Protein AF-X1NWP7-F1 (afdb_monomer)

Mean predicted aligned error: 4.19 Å

Foldseek 3Di:
DVVVVVLVVLLQVLQQLLQLCPFPPPVSNLVSLLSLLVSLDLLNLLSLLLCLQPPPDPSSNVSSQVSCVSNPNVSNVPHSLRSLLVLLVCLLVVPVSPQADPPDQWHWHWHQDHVVRDIDIDTDGRQLPSLVSSLVSLVVSCVSPVPPLLSLLSNLLSQLSNVVVVDDDGCVCDPPNDRSLVSLLVSDLVSLVSQLVVCVVVVPPSSNVSSVSSNVVNVD

Solvent-accessible surface area (backbone atoms only — not comparable to full-atom values): 11842 Å² total; per-residue (Å²): 115,71,83,66,48,54,61,51,54,46,59,67,44,45,57,50,45,58,29,45,56,75,51,86,50,64,70,61,34,44,52,46,40,50,48,49,22,71,58,43,51,75,85,45,45,24,58,35,36,39,40,53,74,72,53,90,48,66,68,51,27,52,46,21,52,52,20,35,48,65,50,42,57,72,57,77,79,50,56,29,36,59,43,20,41,50,52,13,49,40,27,60,68,61,37,75,95,68,59,65,69,85,91,51,93,45,27,78,50,50,41,54,38,79,89,77,73,40,79,42,79,42,79,42,60,53,95,37,42,38,23,55,48,13,31,52,23,17,53,50,16,36,71,68,34,76,84,50,55,68,35,55,10,51,25,53,35,21,40,34,53,30,54,73,69,73,57,81,80,64,76,90,65,44,100,78,60,72,57,54,55,58,53,48,50,70,71,42,68,72,37,34,51,48,22,26,53,50,16,62,76,70,70,37,64,63,29,29,48,50,27,51,55,21,48,57,64,63,74,107

Secondary structure (DSSP, 8-state):
-HHHHHHHHHHHTHHHHHHHTT-S-HHHHHHHHHHHHHH--GGGHHHHHHHHHH-S-HHHHHHHHHHHHHHHGGGGGS-HHHHHHHHHHHHHTT-GGGPPPTTSSEEEEEEEETTTTEEEEEEEESTTHHHHHHHHHHHHHHHH-TT-THHHHHHHHHHHHHHHTTPPPPGGG-TTPPPHHHHHHHH-HHHHHHHHHHHHHHT-HHHHHHHHHHHHHH--

Radius of gyration: 17.99 Å; Cα contacts (8 Å, |Δi|>4): 313; chains: 1; bounding box: 44×43×49 Å

Sequence (220 aa):
NIILALPQIGRDSIRPLAAALQTKNTAVKAEIIKALGRIGYPQSLACLKYIIENDDSAGSIELARQSVRQIDSAALKIPAVELLYRLAEDYYYNAESLAPAEDADFANIWFWDTAGQRLVRQQVDKDYFNELMAMRMCEWALRADAGFGRAIGLWLAAYFKAEATGVSMPDYFGPAYADAIVYATTAGPEYLHQALARAIKDGNAYVALGAVEALARTAS

InterPro domains:
  IPR011989 Armadillo-like helical [G3DSA:1.25.10.10] (1-99)
  IPR016024 Armadillo-type fold [SSF48371] (3-217)

pLDDT: mean 92.89, std 8.85, range [46.84, 98.81]

Structure (mmCIF, N/CA/C/O backbone):
data_AF-X1NWP7-F1
#
_entry.id   AF-X1NWP7-F1
#
loop_
_atom_site.group_PDB
_atom_site.id
_atom_site.type_symbol
_atom_site.label_atom_id
_atom_site.label_alt_id
_atom_site.label_comp_id
_atom_site.label_asym_id
_atom_site.label_entity_id
_atom_site.label_seq_id
_atom_site.pdbx_PDB_ins_code
_atom_site.Cartn_x
_atom_site.Cartn_y
_atom_site.Cartn_z
_atom_site.occupancy
_atom_site.B_iso_or_equiv
_atom_site.auth_seq_id
_atom_site.auth_comp_id
_atom_site.auth_asym_id
_atom_site.auth_atom_id
_atom_site.pdbx_PDB_model_num
ATOM 1 N N . ASN A 1 1 ? -2.639 -27.302 15.019 1.00 46.84 1 ASN A N 1
ATOM 2 C CA . ASN A 1 1 ? -1.896 -26.723 16.158 1.00 46.84 1 ASN A CA 1
ATOM 3 C C . ASN A 1 1 ? -2.445 -25.317 16.421 1.00 46.84 1 ASN A C 1
ATOM 5 O O . ASN A 1 1 ? -2.093 -24.394 15.702 1.00 46.84 1 ASN A O 1
ATOM 9 N N . ILE A 1 2 ? -3.408 -25.164 17.341 1.00 51.03 2 ILE A N 1
ATOM 10 C CA . ILE A 1 2 ? -4.257 -23.950 17.458 1.00 51.03 2 ILE A CA 1
ATOM 11 C C . ILE A 1 2 ? -3.466 -22.714 17.933 1.00 51.03 2 ILE A C 1
ATOM 13 O O . ILE A 1 2 ? -3.793 -21.593 17.551 1.00 51.03 2 ILE A O 1
ATOM 17 N N . ILE A 1 3 ? -2.382 -22.919 18.691 1.00 57.53 3 ILE A N 1
ATOM 18 C CA . ILE A 1 3 ? -1.533 -21.845 19.239 1.00 57.53 3 ILE A CA 1
ATOM 19 C C . ILE A 1 3 ? -0.813 -21.056 18.128 1.00 57.53 3 ILE A C 1
ATOM 21 O O . ILE A 1 3 ? -0.646 -19.849 18.256 1.00 57.53 3 ILE A O 1
ATOM 25 N N . LEU A 1 4 ? -0.449 -21.707 17.017 1.00 61.72 4 LEU A N 1
ATOM 26 C CA . LEU A 1 4 ? 0.172 -21.046 15.858 1.00 61.72 4 LEU A CA 1
ATOM 27 C C . LEU A 1 4 ? -0.862 -20.433 14.899 1.00 61.72 4 LEU A C 1
ATOM 29 O O . LEU A 1 4 ? -0.564 -19.467 14.204 1.00 61.72 4 LEU A O 1
ATOM 33 N N . ALA A 1 5 ? -2.088 -20.962 14.878 1.00 60.53 5 ALA A N 1
ATOM 34 C CA . ALA A 1 5 ? -3.121 -20.529 13.940 1.00 60.53 5 ALA A CA 1
ATOM 35 C C . ALA A 1 5 ? -3.711 -19.154 14.295 1.00 60.53 5 ALA A C 1
ATOM 37 O O . ALA A 1 5 ? -4.016 -18.370 13.404 1.00 60.53 5 ALA A O 1
ATOM 38 N N . LEU A 1 6 ? -3.864 -18.836 15.585 1.00 64.31 6 LEU A N 1
ATOM 39 C CA . LEU A 1 6 ? -4.524 -17.597 16.016 1.00 64.31 6 LEU A CA 1
ATOM 40 C C . LEU A 1 6 ? -3.743 -16.315 15.653 1.00 64.31 6 LEU A C 1
ATOM 42 O O . LEU A 1 6 ? -4.362 -15.408 15.093 1.00 64.31 6 LEU A O 1
ATOM 46 N N . PRO A 1 7 ? -2.418 -16.214 15.892 1.00 74.00 7 PRO A N 1
ATOM 47 C CA . PRO A 1 7 ? -1.636 -15.062 15.434 1.00 74.00 7 PRO A CA 1
ATOM 48 C C . PRO A 1 7 ? -1.645 -14.915 13.907 1.00 74.00 7 PRO A C 1
ATOM 50 O O . PRO A 1 7 ? -1.804 -13.808 13.393 1.00 74.00 7 PRO A O 1
ATOM 53 N N . GLN A 1 8 ? -1.554 -16.035 13.183 1.00 71.06 8 GLN A N 1
ATOM 54 C CA . GLN A 1 8 ? -1.568 -16.046 11.721 1.00 71.06 8 GLN A CA 1
ATOM 55 C C . GLN A 1 8 ? -2.907 -15.541 11.163 1.00 71.06 8 GLN A C 1
ATOM 57 O O . GLN A 1 8 ? -2.922 -14.646 10.324 1.00 71.06 8 GLN A O 1
ATOM 62 N N . ILE A 1 9 ? -4.034 -16.015 11.709 1.00 73.69 9 ILE A N 1
ATOM 63 C CA . ILE A 1 9 ? -5.377 -15.519 11.363 1.00 73.69 9 ILE A CA 1
ATOM 64 C C . ILE A 1 9 ? -5.487 -14.012 11.634 1.00 73.69 9 ILE A C 1
ATOM 66 O O . ILE A 1 9 ? -6.041 -13.274 10.816 1.00 73.69 9 ILE A O 1
ATOM 70 N N . GLY A 1 10 ? -4.948 -13.537 12.762 1.00 77.00 10 GLY A N 1
ATOM 71 C CA . GLY A 1 10 ? -4.920 -12.113 13.099 1.00 77.00 10 GLY A CA 1
ATOM 72 C C . GLY A 1 10 ? -4.156 -11.281 12.066 1.00 77.00 10 GLY A C 1
ATOM 73 O O . GLY A 1 10 ? -4.669 -10.269 11.590 1.00 77.00 10 GLY A O 1
ATOM 74 N N . ARG A 1 11 ? -2.966 -11.741 11.669 1.00 80.19 11 ARG A N 1
ATOM 75 C CA . ARG A 1 11 ? -2.116 -11.099 10.659 1.00 80.19 11 ARG A CA 1
ATOM 76 C C . ARG A 1 11 ? -2.762 -11.088 9.272 1.00 80.19 11 ARG A C 1
ATOM 78 O O . ARG A 1 11 ? -2.822 -10.038 8.630 1.00 80.19 11 ARG A O 1
ATOM 85 N N . ASP A 1 12 ? -3.304 -12.218 8.833 1.00 85.06 12 ASP A N 1
ATOM 86 C CA . ASP A 1 12 ? -3.923 -12.353 7.509 1.00 85.06 12 ASP A CA 1
ATOM 87 C C . ASP A 1 12 ? -5.228 -11.550 7.387 1.00 85.06 12 ASP A C 1
ATOM 89 O O . ASP A 1 12 ? -5.612 -11.131 6.292 1.00 85.06 12 ASP A O 1
ATOM 93 N N . SER A 1 13 ? -5.869 -11.240 8.519 1.00 90.19 13 SER A N 1
ATOM 94 C CA . SER A 1 13 ? -7.060 -10.386 8.576 1.00 90.19 13 SER A CA 1
ATOM 95 C C . SER A 1 13 ? -6.765 -8.899 8.341 1.00 90.19 13 SER A C 1
ATOM 97 O O . SER A 1 13 ? -7.681 -8.145 8.017 1.00 90.19 13 SER A O 1
ATOM 99 N N . ILE A 1 14 ? -5.511 -8.444 8.452 1.00 94.69 14 ILE A N 1
ATOM 100 C CA . ILE A 1 14 ? -5.175 -7.013 8.349 1.00 94.69 14 ILE A CA 1
ATOM 101 C C . ILE A 1 14 ? -5.512 -6.460 6.963 1.00 94.69 14 ILE A C 1
ATOM 103 O O . ILE A 1 14 ? -6.137 -5.409 6.862 1.00 94.69 14 ILE A O 1
ATOM 107 N N . ARG A 1 15 ? -5.138 -7.158 5.884 1.00 95.00 15 ARG A N 1
ATOM 108 C CA . ARG A 1 15 ? -5.359 -6.688 4.501 1.00 95.00 15 ARG A CA 1
ATOM 109 C C . ARG A 1 15 ? -6.850 -6.521 4.154 1.00 95.00 15 ARG A C 1
ATOM 111 O O . ARG A 1 15 ? -7.204 -5.444 3.667 1.00 95.00 15 ARG A O 1
ATOM 118 N N . PRO A 1 16 ? -7.741 -7.506 4.404 1.00 96.50 16 PRO A N 1
ATOM 119 C CA . PRO A 1 16 ? -9.171 -7.312 4.170 1.00 96.50 16 PRO A CA 1
ATOM 120 C C 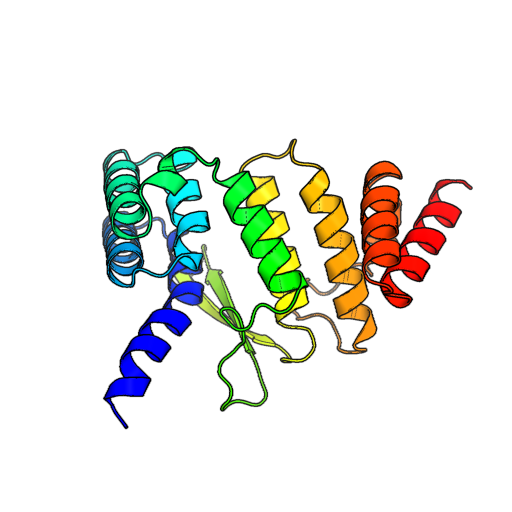. PRO A 1 16 ? -9.777 -6.238 5.079 1.00 96.50 16 PRO A C 1
ATOM 122 O O . PRO A 1 16 ? -10.577 -5.434 4.604 1.00 96.50 16 PRO A O 1
ATOM 125 N N . LEU A 1 17 ? -9.376 -6.157 6.353 1.00 97.56 17 LEU A N 1
ATOM 126 C CA . LEU A 1 17 ? -9.865 -5.113 7.260 1.00 97.56 17 LEU A CA 1
ATOM 127 C C . LEU A 1 17 ? -9.419 -3.711 6.819 1.00 97.56 17 LEU A C 1
ATOM 129 O O . LEU A 1 17 ? -10.233 -2.791 6.795 1.00 97.56 17 LEU A O 1
ATOM 133 N N . ALA A 1 18 ? -8.163 -3.553 6.398 1.00 97.31 18 ALA A N 1
ATOM 134 C CA . ALA A 1 18 ? -7.644 -2.296 5.869 1.00 97.31 18 ALA A CA 1
ATOM 135 C C . ALA A 1 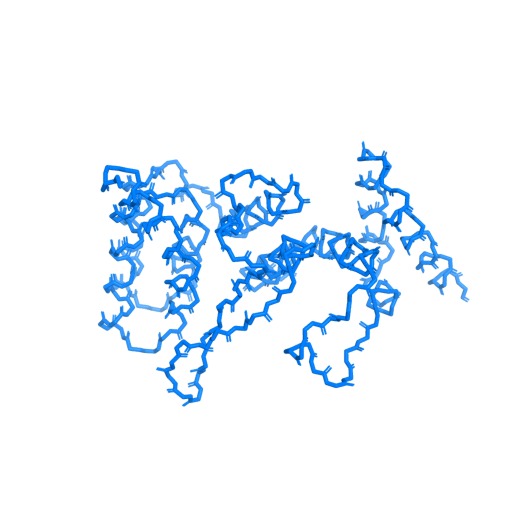18 ? -8.404 -1.858 4.609 1.00 97.31 18 ALA A C 1
ATOM 137 O O . ALA A 1 18 ? -8.761 -0.690 4.487 1.00 97.31 18 ALA A O 1
ATOM 138 N N . ALA A 1 19 ? -8.721 -2.789 3.701 1.00 97.31 19 ALA A N 1
ATOM 139 C CA . ALA A 1 19 ? -9.562 -2.486 2.546 1.00 97.31 19 ALA A CA 1
ATOM 140 C C . ALA A 1 19 ? -10.969 -2.027 2.973 1.00 97.31 19 ALA A C 1
ATOM 142 O O . ALA A 1 19 ? -11.460 -1.020 2.460 1.00 97.31 19 ALA A O 1
ATOM 143 N N . ALA A 1 20 ? -11.584 -2.720 3.939 1.00 97.69 20 ALA A N 1
ATOM 144 C CA . ALA A 1 20 ? -12.938 -2.452 4.426 1.00 97.69 20 ALA A CA 1
ATOM 145 C C . ALA A 1 20 ? -13.105 -1.105 5.150 1.00 97.69 20 ALA A C 1
ATOM 147 O O . ALA A 1 20 ? -14.233 -0.624 5.265 1.00 97.69 20 ALA A O 1
ATOM 148 N N . LEU A 1 21 ? -12.019 -0.455 5.589 1.00 97.38 21 LEU A N 1
ATOM 149 C CA . LEU A 1 21 ? -12.068 0.894 6.175 1.00 97.38 21 LEU A CA 1
ATOM 150 C C . LEU A 1 21 ? -12.685 1.945 5.236 1.00 97.38 21 LEU A C 1
ATOM 152 O O . LEU A 1 21 ? -13.152 2.980 5.703 1.00 97.38 21 LEU A O 1
ATOM 156 N N . GLN A 1 22 ? -12.753 1.669 3.933 1.00 96.38 22 GLN A N 1
ATOM 157 C CA . GLN A 1 22 ? -13.437 2.506 2.940 1.00 96.38 22 GLN A CA 1
ATOM 158 C C . GLN A 1 22 ? -14.976 2.458 3.033 1.00 96.38 22 GLN A C 1
ATOM 160 O O . GLN A 1 22 ? -15.666 3.152 2.282 1.00 96.38 22 GLN A O 1
ATOM 165 N N . THR A 1 23 ? -15.543 1.653 3.936 1.00 96.19 23 THR A N 1
ATOM 166 C CA . THR A 1 23 ? -16.987 1.622 4.186 1.00 96.19 23 THR A CA 1
ATOM 167 C C . THR A 1 23 ? -17.532 2.987 4.611 1.00 96.19 23 THR A C 1
ATOM 169 O O . THR A 1 23 ? -16.913 3.724 5.384 1.00 96.19 23 THR A O 1
ATOM 172 N N . LYS A 1 24 ? -18.739 3.318 4.136 1.00 93.12 24 LYS A N 1
ATOM 173 C CA . LYS A 1 24 ? -19.470 4.520 4.572 1.00 93.12 24 LYS A CA 1
ATOM 174 C C . LYS A 1 24 ? -20.263 4.283 5.859 1.00 93.12 24 LYS A C 1
ATOM 176 O O . LYS A 1 24 ? -20.723 5.238 6.479 1.00 93.12 24 LYS A O 1
ATOM 181 N N . ASN A 1 25 ? -20.424 3.026 6.276 1.00 93.75 25 ASN A N 1
ATOM 182 C CA . ASN A 1 25 ? -21.102 2.692 7.519 1.00 93.75 25 ASN A CA 1
ATOM 183 C C . ASN A 1 25 ? -20.166 2.962 8.707 1.00 93.75 25 ASN A C 1
ATOM 185 O O . ASN A 1 25 ? -19.220 2.216 8.954 1.00 93.75 25 ASN A O 1
ATOM 189 N N . THR A 1 26 ? -20.444 4.030 9.451 1.00 94.06 26 THR A N 1
ATOM 190 C CA . THR A 1 26 ? -19.622 4.487 10.581 1.00 94.06 26 THR A CA 1
ATOM 191 C C . THR A 1 26 ? -19.549 3.472 11.720 1.00 94.06 26 THR A C 1
ATOM 193 O O . THR A 1 26 ? -18.492 3.330 12.331 1.00 94.06 26 THR A O 1
ATOM 196 N N . ALA A 1 27 ? -20.626 2.724 11.981 1.00 94.94 27 ALA A N 1
ATOM 197 C CA . ALA A 1 27 ? -20.635 1.681 13.004 1.00 94.94 27 ALA A CA 1
ATOM 198 C C . ALA A 1 27 ? -19.715 0.515 12.613 1.00 94.94 27 ALA A C 1
ATOM 200 O O . ALA A 1 27 ? -18.886 0.085 13.411 1.00 94.94 27 ALA A O 1
ATOM 201 N N . VAL A 1 28 ? -19.797 0.058 11.359 1.00 95.38 28 VAL A N 1
ATOM 202 C CA . VAL A 1 28 ? -18.904 -0.991 10.838 1.00 95.38 28 VAL A CA 1
ATOM 203 C C . VAL A 1 28 ? -17.453 -0.506 10.821 1.00 95.38 28 VAL A C 1
ATOM 205 O O . VAL A 1 28 ? -16.569 -1.221 11.285 1.00 95.38 28 VAL A O 1
ATOM 208 N N . LYS A 1 29 ? -17.201 0.729 10.365 1.00 97.50 29 LYS A N 1
ATOM 209 C CA . LYS A 1 29 ? -15.863 1.340 10.380 1.00 97.50 29 LYS A CA 1
ATOM 210 C C . LYS A 1 29 ? -15.270 1.373 11.792 1.00 97.50 29 LYS A C 1
ATOM 212 O O . LYS A 1 29 ? -14.118 0.989 11.973 1.00 97.50 29 LYS A O 1
ATOM 217 N N . ALA A 1 30 ? -16.054 1.772 12.795 1.00 97.56 30 ALA A N 1
ATOM 218 C CA . ALA A 1 30 ? -15.618 1.802 14.190 1.00 97.56 30 ALA A CA 1
ATOM 219 C C . ALA A 1 30 ? -15.200 0.414 14.704 1.00 97.56 30 ALA A C 1
ATOM 221 O O . ALA A 1 30 ? -14.182 0.299 15.388 1.00 97.56 30 ALA A O 1
ATOM 222 N N . GLU A 1 31 ? -15.939 -0.641 14.357 1.00 97.88 31 GLU A N 1
ATOM 223 C CA . GLU A 1 31 ? -15.572 -2.012 14.732 1.00 97.88 31 GLU A CA 1
ATOM 224 C C . GLU A 1 31 ? -14.315 -2.503 14.003 1.00 97.88 31 GLU A C 1
ATOM 226 O O . GLU A 1 31 ? -13.462 -3.130 14.630 1.00 97.88 31 GLU A O 1
ATOM 231 N N . ILE A 1 32 ? -14.136 -2.149 12.726 1.00 98.19 32 ILE A N 1
ATOM 232 C CA . ILE A 1 32 ? -12.906 -2.456 11.977 1.00 98.19 32 ILE A CA 1
ATOM 233 C C . ILE A 1 32 ? -11.692 -1.778 12.627 1.00 98.19 32 ILE A C 1
ATOM 235 O O . ILE A 1 32 ? -10.678 -2.433 12.859 1.00 98.19 32 ILE A O 1
ATOM 239 N N . ILE A 1 33 ? -11.797 -0.491 12.973 1.00 98.62 33 ILE A N 1
ATOM 240 C CA . ILE A 1 33 ? -10.722 0.264 13.636 1.00 98.62 33 ILE A CA 1
ATOM 241 C C . ILE A 1 33 ? -10.324 -0.411 14.956 1.00 98.62 33 ILE A C 1
ATOM 243 O O . ILE A 1 33 ? -9.145 -0.682 15.182 1.00 98.62 33 ILE A O 1
ATOM 247 N N . LYS A 1 34 ? -11.307 -0.746 15.803 1.00 97.81 34 LYS A N 1
ATOM 248 C CA . LYS A 1 34 ? -11.063 -1.449 17.074 1.00 97.81 34 LYS A CA 1
ATOM 249 C C . LYS A 1 34 ? -10.428 -2.821 16.853 1.00 97.81 34 LYS A C 1
ATOM 251 O O . LYS A 1 34 ? -9.550 -3.211 17.620 1.00 97.81 34 LYS A O 1
ATOM 256 N N . ALA A 1 35 ? -10.880 -3.563 15.841 1.00 97.44 35 ALA A N 1
ATOM 257 C CA . ALA A 1 35 ? -10.328 -4.871 15.511 1.00 97.44 35 ALA A CA 1
ATOM 258 C C . ALA A 1 35 ? -8.849 -4.763 15.121 1.00 97.44 35 ALA A C 1
ATOM 260 O O . ALA A 1 35 ? -8.035 -5.489 15.682 1.00 97.44 35 ALA A O 1
ATOM 261 N N . LEU A 1 36 ? -8.487 -3.814 14.251 1.00 97.88 36 LEU A N 1
ATOM 262 C CA . LEU A 1 36 ? -7.095 -3.552 13.866 1.00 97.88 36 LEU A CA 1
ATOM 263 C C . LEU A 1 36 ? -6.214 -3.197 15.077 1.00 97.88 36 LEU A C 1
ATOM 265 O O . LEU A 1 36 ? -5.114 -3.731 15.207 1.00 97.88 36 LEU A O 1
ATOM 269 N N . GLY A 1 37 ? -6.712 -2.365 16.000 1.00 97.12 37 GLY A N 1
ATOM 270 C CA . GLY A 1 37 ? -6.016 -2.050 17.255 1.00 97.12 37 GLY A CA 1
ATOM 271 C C . GLY A 1 37 ? -5.771 -3.277 18.139 1.00 97.12 37 GLY A C 1
ATOM 272 O O . GLY A 1 37 ? -4.656 -3.491 18.606 1.00 97.12 37 GLY A O 1
ATOM 273 N N . ARG A 1 38 ? -6.791 -4.129 18.314 1.00 95.56 38 ARG A N 1
ATOM 274 C CA . ARG A 1 38 ? -6.697 -5.372 19.106 1.00 95.56 38 ARG A CA 1
ATOM 275 C C . ARG A 1 38 ? -5.795 -6.426 18.471 1.00 95.56 38 ARG A C 1
ATOM 277 O O . ARG A 1 38 ? -5.147 -7.174 19.192 1.00 95.56 38 ARG A O 1
ATOM 284 N N . ILE A 1 39 ? -5.788 -6.494 17.140 1.00 94.75 39 ILE A N 1
ATOM 285 C CA . ILE A 1 39 ? -4.906 -7.365 16.359 1.00 94.75 39 ILE A CA 1
ATOM 286 C C . ILE A 1 39 ? -3.436 -6.990 16.613 1.00 94.75 39 ILE A C 1
ATOM 288 O O . ILE A 1 39 ? -2.591 -7.877 16.663 1.00 94.75 39 ILE A O 1
ATOM 292 N N . GLY A 1 40 ? -3.129 -5.709 16.848 1.00 94.50 40 GLY A N 1
ATOM 293 C CA . GLY A 1 40 ? -1.863 -5.307 17.474 1.00 94.50 40 GLY A CA 1
ATOM 294 C C . GLY A 1 40 ? -0.648 -5.266 16.541 1.00 94.50 40 GLY A C 1
ATOM 295 O O . GLY A 1 40 ? 0.464 -5.007 16.989 1.00 94.50 40 GLY A O 1
ATOM 296 N N . TYR A 1 41 ? -0.835 -5.528 15.249 1.00 95.19 41 TYR A N 1
ATOM 297 C CA . TYR A 1 41 ? 0.261 -5.667 14.292 1.00 95.19 41 TYR A CA 1
ATOM 298 C C . TYR A 1 41 ? 0.653 -4.320 13.645 1.00 95.19 41 TYR A C 1
ATOM 300 O O . TYR A 1 41 ? -0.239 -3.592 13.183 1.00 95.19 41 TYR A O 1
ATOM 308 N N . PRO A 1 42 ? 1.964 -4.001 13.525 1.00 94.94 42 PRO A N 1
ATOM 309 C CA . PRO A 1 42 ? 2.456 -2.732 12.972 1.00 94.94 42 PRO A CA 1
ATOM 310 C C . PRO A 1 42 ? 1.945 -2.389 11.567 1.00 94.94 42 PRO A C 1
ATOM 312 O O . PRO A 1 42 ? 1.776 -1.219 11.237 1.00 94.94 42 PRO A O 1
ATOM 315 N N . GLN A 1 43 ? 1.624 -3.395 10.754 1.00 94.44 43 GLN A N 1
ATOM 316 C CA . GLN A 1 43 ? 1.083 -3.238 9.402 1.00 94.44 43 GLN A CA 1
ATOM 317 C C . GLN A 1 43 ? -0.239 -2.449 9.378 1.00 94.44 43 GLN A C 1
ATOM 319 O O . GLN A 1 43 ? -0.581 -1.837 8.368 1.00 94.44 43 GLN A O 1
ATOM 324 N N . SER A 1 44 ? -0.976 -2.428 10.494 1.00 97.00 44 SER A N 1
ATOM 325 C CA . SER A 1 44 ? -2.228 -1.672 10.623 1.00 97.00 44 SER A CA 1
ATOM 326 C C . SER A 1 44 ? -2.003 -0.174 10.865 1.00 97.00 44 SER A C 1
ATOM 328 O O . SER A 1 44 ? -2.923 0.623 10.691 1.00 97.00 44 SER A O 1
ATOM 330 N N . LEU A 1 45 ? -0.798 0.240 11.273 1.00 98.44 45 LEU A N 1
ATOM 331 C CA . LEU A 1 45 ? -0.516 1.629 11.649 1.00 98.44 45 LEU A CA 1
ATOM 332 C C . LEU A 1 45 ? -0.743 2.596 10.486 1.00 98.44 45 LEU A C 1
ATOM 334 O O . LEU A 1 45 ? -1.288 3.676 10.697 1.00 98.44 45 LEU A O 1
ATOM 338 N N . ALA A 1 46 ? -0.378 2.198 9.265 1.00 98.25 46 ALA A N 1
ATOM 339 C CA . ALA A 1 46 ? -0.498 3.043 8.083 1.00 98.25 46 ALA A CA 1
ATOM 340 C C . ALA A 1 46 ? -1.962 3.420 7.782 1.00 98.25 46 ALA A C 1
ATOM 342 O O . ALA A 1 46 ? -2.285 4.601 7.652 1.00 98.25 46 ALA A O 1
ATOM 343 N N . CYS A 1 47 ? -2.875 2.441 7.755 1.00 98.06 47 CYS A N 1
ATOM 344 C CA . CYS A 1 47 ? -4.291 2.706 7.489 1.00 98.06 47 CYS A CA 1
ATOM 345 C C . CYS A 1 47 ? -4.992 3.393 8.672 1.00 98.06 47 CYS A C 1
ATOM 347 O O . CYS A 1 47 ? -5.809 4.287 8.462 1.00 98.06 47 CYS A O 1
ATOM 349 N N . LEU A 1 48 ? -4.634 3.059 9.917 1.00 98.69 48 LEU A N 1
ATOM 350 C CA . LEU A 1 48 ? -5.156 3.756 11.095 1.00 98.69 48 LEU A CA 1
ATOM 351 C C . LEU A 1 48 ? -4.717 5.225 11.120 1.00 98.69 48 LEU A C 1
ATOM 353 O O . LEU A 1 48 ? -5.525 6.100 11.426 1.00 98.69 48 LEU A O 1
ATOM 357 N N . LYS A 1 49 ? -3.463 5.522 10.759 1.00 98.69 49 LYS A N 1
ATOM 358 C CA . LYS A 1 49 ? -2.984 6.904 10.668 1.00 98.69 49 LYS A CA 1
ATOM 359 C C . LYS A 1 49 ? -3.658 7.664 9.533 1.00 98.69 49 LYS A C 1
ATOM 361 O O . LYS A 1 49 ? -4.007 8.824 9.730 1.00 98.69 49 LYS A O 1
ATOM 366 N N . TYR A 1 50 ? -3.923 6.999 8.408 1.00 98.56 50 TYR A N 1
ATOM 367 C CA . TYR A 1 50 ? -4.698 7.579 7.315 1.00 98.56 50 TYR A CA 1
ATOM 368 C C . TYR A 1 50 ? -6.089 8.029 7.784 1.00 98.56 50 TYR A C 1
ATOM 370 O O . TYR A 1 50 ? -6.472 9.163 7.511 1.00 98.56 50 TYR A O 1
ATOM 378 N N . ILE A 1 51 ? -6.799 7.205 8.569 1.00 98.50 51 ILE A N 1
ATOM 379 C CA . ILE A 1 51 ? -8.088 7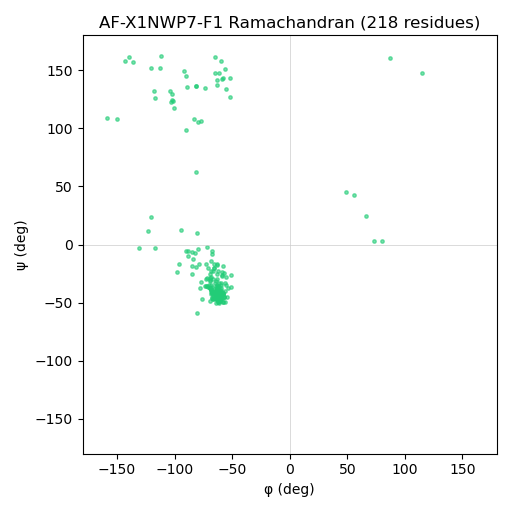.584 9.182 1.00 98.50 51 ILE A CA 1
ATOM 380 C C . ILE A 1 51 ? -7.943 8.796 10.111 1.00 98.50 51 ILE A C 1
ATOM 382 O O . ILE A 1 51 ? -8.769 9.699 10.066 1.00 98.50 51 ILE A O 1
ATOM 386 N N . ILE A 1 52 ? -6.893 8.849 10.937 1.00 98.62 52 ILE A N 1
ATOM 387 C CA . ILE A 1 52 ? -6.658 9.984 11.850 1.00 98.62 52 ILE A CA 1
ATOM 388 C C . ILE A 1 52 ? -6.508 11.310 11.089 1.00 98.62 52 ILE A C 1
ATOM 390 O O . ILE A 1 52 ? -6.851 12.358 11.635 1.00 98.62 52 ILE A O 1
ATOM 394 N N . GLU A 1 53 ? -5.950 11.268 9.881 1.00 98.31 53 GLU A N 1
ATOM 395 C CA . GLU A 1 53 ? -5.596 12.451 9.092 1.00 98.31 53 GLU A CA 1
ATOM 396 C C . GLU A 1 53 ? -6.647 12.828 8.038 1.00 98.31 53 GLU A C 1
ATOM 398 O O . GLU A 1 53 ? -6.698 13.993 7.657 1.00 98.31 53 GLU A O 1
ATOM 403 N N . ASN A 1 54 ? -7.479 11.882 7.583 1.00 96.81 54 ASN A N 1
ATOM 404 C CA . ASN A 1 54 ? -8.335 12.061 6.400 1.00 96.81 54 ASN A CA 1
ATOM 405 C C . ASN A 1 54 ? -9.813 11.678 6.601 1.00 96.81 54 ASN A C 1
ATOM 407 O O . ASN A 1 54 ? -10.593 11.796 5.660 1.00 96.81 54 ASN A O 1
ATOM 411 N N . ASP A 1 55 ? -10.217 11.171 7.770 1.00 96.31 55 ASP A N 1
ATOM 412 C CA . ASP A 1 55 ? -11.628 10.860 8.042 1.00 96.31 55 ASP A CA 1
ATOM 413 C C . ASP A 1 55 ? -12.355 12.067 8.654 1.00 96.31 55 ASP A C 1
ATOM 415 O O . ASP A 1 55 ? -11.784 12.793 9.461 1.00 96.31 55 ASP A O 1
ATOM 419 N N . ASP A 1 56 ? -13.634 12.257 8.323 1.00 93.56 56 ASP A N 1
ATOM 420 C CA . ASP A 1 56 ? -14.448 13.365 8.849 1.00 93.56 56 ASP A CA 1
ATOM 421 C C . ASP A 1 56 ? -15.081 13.050 10.218 1.00 93.56 56 ASP A C 1
ATOM 423 O O . ASP A 1 56 ? -15.543 13.934 10.945 1.00 93.56 56 ASP A O 1
ATOM 427 N N . SER A 1 57 ? -15.160 11.770 10.591 1.00 95.50 57 SER A N 1
ATOM 428 C CA . SER A 1 57 ? -15.828 11.336 11.814 1.00 95.50 57 SER A CA 1
ATOM 429 C C . SER A 1 57 ? -14.902 11.465 13.021 1.00 95.50 57 SER A C 1
ATOM 431 O O . SER A 1 57 ? -14.038 10.618 13.245 1.00 95.50 57 SER A O 1
ATOM 433 N N . ALA A 1 58 ? -15.162 12.447 13.891 1.00 96.06 58 ALA A N 1
ATOM 434 C CA . ALA A 1 58 ? -14.432 12.620 15.154 1.00 96.06 58 ALA A CA 1
ATOM 435 C C . ALA A 1 58 ? -14.365 11.333 16.005 1.00 96.06 58 ALA A C 1
ATOM 437 O O . ALA A 1 58 ? -13.337 11.037 16.614 1.00 96.06 58 ALA A O 1
ATOM 438 N N . GLY A 1 59 ? -15.438 10.532 16.004 1.00 96.81 59 GLY A N 1
ATOM 439 C CA . GLY A 1 59 ? -15.465 9.234 16.683 1.00 96.81 59 GLY A CA 1
ATOM 440 C C . GLY A 1 59 ? -14.506 8.213 16.063 1.00 96.81 59 GLY A C 1
ATOM 441 O O . GLY A 1 59 ? -13.796 7.521 16.792 1.00 96.81 59 GLY A O 1
ATOM 442 N N . SER A 1 60 ? -14.437 8.147 14.730 1.00 97.44 60 SER A N 1
ATOM 443 C CA . SER A 1 60 ? -13.499 7.262 14.022 1.00 97.44 60 SER A CA 1
ATOM 444 C C . SER A 1 60 ? -12.050 7.709 14.228 1.00 97.44 60 SER A C 1
ATOM 446 O O . SER A 1 60 ? -11.196 6.871 14.514 1.00 97.44 60 SER A O 1
ATOM 448 N N . ILE A 1 61 ? -11.784 9.020 14.177 1.00 98.56 61 ILE A N 1
ATOM 449 C CA . ILE A 1 61 ? -10.462 9.601 14.452 1.00 98.56 61 ILE A CA 1
ATOM 450 C C . ILE A 1 61 ? -9.984 9.218 15.859 1.00 98.56 61 ILE A C 1
ATOM 452 O O . ILE A 1 61 ? -8.855 8.751 16.015 1.00 98.56 61 ILE A O 1
ATOM 456 N N . GLU A 1 62 ? -10.813 9.388 16.893 1.00 98.56 62 GLU A N 1
ATOM 457 C CA . GLU A 1 62 ? -10.399 9.084 18.270 1.00 98.56 62 GLU A CA 1
ATOM 458 C C . GLU A 1 62 ? -10.189 7.580 18.491 1.00 98.56 62 GLU A C 1
ATOM 460 O O . GLU A 1 62 ? -9.191 7.179 19.095 1.00 98.56 62 GLU A O 1
ATOM 465 N N . LEU A 1 63 ? -11.058 6.727 17.937 1.00 98.50 63 LEU A N 1
ATOM 466 C CA . LEU A 1 63 ? -10.854 5.274 17.972 1.00 98.50 63 LEU A CA 1
ATOM 467 C C . LEU A 1 63 ? -9.559 4.864 17.261 1.00 98.50 63 LEU A C 1
ATOM 469 O O . LEU A 1 63 ? -8.831 3.996 17.751 1.00 98.50 63 LEU A O 1
ATOM 473 N N . ALA A 1 64 ? -9.239 5.499 16.133 1.00 98.69 64 ALA A N 1
ATOM 474 C CA . ALA A 1 64 ? -8.004 5.233 15.411 1.00 98.69 64 ALA A CA 1
ATOM 475 C C . ALA A 1 64 ? -6.783 5.694 16.220 1.00 98.69 64 ALA A C 1
ATOM 477 O O . ALA A 1 64 ? -5.817 4.943 16.329 1.00 98.69 64 ALA A O 1
ATOM 478 N N . ARG A 1 65 ? -6.838 6.857 16.891 1.00 98.75 65 ARG A N 1
ATOM 479 C CA . ARG A 1 65 ? -5.779 7.310 17.818 1.00 98.75 65 ARG A CA 1
ATOM 480 C C . ARG A 1 65 ? -5.561 6.328 18.963 1.00 98.75 65 ARG A C 1
ATOM 482 O O . ARG A 1 65 ? -4.417 6.040 19.308 1.00 98.75 65 ARG A O 1
ATOM 489 N N . GLN A 1 66 ? -6.636 5.811 19.555 1.00 98.62 66 GLN A N 1
ATOM 490 C CA . GLN A 1 66 ? -6.554 4.782 20.595 1.00 98.62 66 GLN A CA 1
ATOM 491 C C . GLN A 1 66 ? -5.914 3.498 20.065 1.00 98.62 66 GLN A C 1
ATOM 493 O O . GLN A 1 66 ? -5.013 2.969 20.709 1.00 98.62 66 GLN A O 1
ATOM 498 N N . SER A 1 67 ? -6.315 3.055 18.876 1.00 98.56 67 SER A N 1
ATOM 499 C CA . SER A 1 67 ? -5.784 1.847 18.237 1.00 98.56 67 SER A CA 1
ATOM 500 C C . SER A 1 67 ? -4.298 1.989 17.890 1.00 98.56 67 SER A C 1
ATOM 502 O O . SER A 1 67 ? -3.516 1.090 18.177 1.00 98.56 67 SER A O 1
ATOM 504 N N . VAL A 1 68 ? -3.867 3.150 17.379 1.00 98.75 68 VAL A N 1
ATOM 505 C CA . VAL A 1 68 ? -2.438 3.443 17.172 1.00 98.75 68 VAL A CA 1
ATOM 506 C C . VAL A 1 68 ? -1.677 3.403 18.498 1.00 98.75 68 VAL A C 1
ATOM 508 O O . VAL A 1 68 ? -0.635 2.768 18.556 1.00 98.75 68 VAL A O 1
ATOM 511 N N . ARG A 1 69 ? -2.200 3.995 19.586 1.00 98.44 69 ARG A N 1
ATOM 512 C CA . ARG A 1 69 ? -1.552 3.925 20.915 1.00 98.44 69 ARG A CA 1
ATOM 513 C C . ARG A 1 69 ? -1.392 2.498 21.437 1.00 98.44 69 ARG A C 1
ATOM 515 O O . ARG A 1 69 ? -0.415 2.239 22.129 1.00 98.44 69 ARG A O 1
ATOM 522 N N . GLN A 1 70 ? -2.347 1.617 21.141 1.00 97.62 70 GLN A N 1
ATOM 523 C CA . GLN A 1 70 ? -2.297 0.208 21.539 1.00 97.62 70 GLN A CA 1
ATOM 524 C C . GLN A 1 70 ? -1.214 -0.570 20.787 1.00 97.62 70 GLN A C 1
ATOM 526 O O . GLN A 1 70 ? -0.577 -1.427 21.388 1.00 97.62 70 GLN A O 1
ATOM 531 N N . ILE A 1 71 ? -1.008 -0.267 19.502 1.00 97.56 71 ILE A N 1
ATOM 532 C CA . ILE A 1 71 ? -0.002 -0.931 18.662 1.00 97.56 71 ILE A CA 1
ATOM 533 C C . ILE A 1 71 ? 1.389 -0.336 18.917 1.00 97.56 71 ILE A C 1
ATOM 535 O O . ILE A 1 71 ? 2.313 -1.041 19.305 1.00 97.56 71 ILE A O 1
ATOM 539 N N . ASP A 1 72 ? 1.534 0.972 18.696 1.00 97.81 72 ASP A N 1
ATOM 540 C CA . ASP A 1 72 ? 2.758 1.733 18.926 1.00 97.81 72 ASP A CA 1
ATOM 541 C C . ASP A 1 72 ? 2.434 3.227 19.083 1.00 97.81 72 ASP A C 1
ATOM 543 O O . ASP A 1 72 ? 2.122 3.945 18.128 1.00 97.81 72 ASP A O 1
ATOM 547 N N . SER A 1 73 ? 2.562 3.730 20.312 1.00 97.12 73 SER A N 1
ATOM 548 C CA . SER A 1 73 ? 2.337 5.146 20.619 1.00 97.12 73 SER A CA 1
ATOM 549 C C . SER A 1 73 ? 3.244 6.111 19.841 1.00 97.12 73 SER A C 1
ATOM 551 O O . SER A 1 73 ? 2.840 7.254 19.605 1.00 97.12 73 SER A O 1
ATOM 553 N N . ALA A 1 74 ? 4.437 5.681 19.414 1.00 97.50 74 ALA A N 1
ATOM 554 C CA . ALA A 1 74 ? 5.365 6.527 18.670 1.00 97.50 74 ALA A CA 1
ATOM 555 C C . ALA A 1 74 ? 4.843 6.847 17.260 1.00 97.50 74 ALA A C 1
ATOM 557 O O . ALA A 1 74 ? 5.042 7.964 16.771 1.00 97.50 74 ALA A O 1
ATOM 558 N N . ALA A 1 75 ? 4.086 5.929 16.650 1.00 97.81 75 ALA A N 1
ATOM 559 C CA . ALA A 1 75 ? 3.495 6.113 15.328 1.00 97.81 75 ALA A CA 1
ATOM 560 C C . ALA A 1 75 ? 2.471 7.262 15.261 1.00 97.81 75 ALA A C 1
ATOM 562 O O . ALA A 1 75 ? 2.211 7.786 14.180 1.00 97.81 75 ALA A O 1
ATOM 563 N N . LEU A 1 76 ? 1.950 7.754 16.396 1.00 98.06 76 LEU A N 1
ATOM 564 C CA . LEU A 1 76 ? 1.108 8.960 16.413 1.00 98.06 76 LEU A CA 1
ATOM 565 C C . LEU A 1 76 ? 1.817 10.206 15.861 1.00 98.06 76 LEU A C 1
ATOM 567 O O . LEU A 1 76 ? 1.143 11.117 15.377 1.00 98.06 76 LEU A O 1
ATOM 571 N N . LYS A 1 77 ? 3.150 10.258 15.956 1.00 98.12 77 LYS A N 1
ATOM 572 C CA . LYS A 1 77 ? 3.972 11.392 15.508 1.00 98.12 77 LYS A CA 1
ATOM 573 C C . LYS A 1 77 ? 4.418 11.273 14.051 1.00 98.12 77 LYS A C 1
ATOM 575 O O . LYS A 1 77 ? 5.047 12.191 13.539 1.00 98.12 77 LYS A O 1
ATOM 580 N N . ILE A 1 78 ? 4.131 10.147 13.404 1.00 98.56 78 ILE A N 1
ATOM 581 C CA . ILE A 1 78 ? 4.582 9.842 12.048 1.00 98.56 78 ILE A CA 1
ATOM 582 C C . ILE A 1 78 ? 3.397 10.076 11.104 1.00 98.56 78 ILE A C 1
ATOM 584 O O . ILE A 1 78 ? 2.338 9.504 11.354 1.00 98.56 78 ILE A O 1
ATOM 588 N N . PRO A 1 79 ? 3.524 10.911 10.059 1.00 98.50 79 PRO A N 1
ATOM 589 C CA . PRO A 1 79 ? 2.447 11.128 9.092 1.00 98.50 79 PRO A CA 1
ATOM 590 C C . PRO A 1 79 ? 1.973 9.827 8.431 1.00 98.50 79 PRO A C 1
ATOM 592 O O . PRO A 1 79 ? 2.771 8.903 8.245 1.00 98.50 79 PRO A O 1
ATOM 595 N N . ALA A 1 80 ? 0.702 9.751 8.024 1.00 98.50 80 ALA A N 1
ATOM 596 C CA . ALA A 1 80 ? 0.176 8.559 7.357 1.00 98.50 80 ALA A CA 1
ATOM 597 C C . ALA A 1 80 ? 0.949 8.240 6.073 1.00 98.50 80 ALA A C 1
ATOM 599 O O . ALA A 1 80 ? 1.283 7.080 5.839 1.00 98.50 80 ALA A O 1
ATOM 600 N N . VAL A 1 81 ? 1.296 9.267 5.291 1.00 98.75 81 VAL A N 1
ATOM 601 C CA . VAL A 1 81 ? 2.086 9.129 4.058 1.00 98.75 81 VAL A CA 1
ATOM 602 C C . VAL A 1 81 ? 3.431 8.428 4.292 1.00 98.75 81 VAL A C 1
ATOM 604 O O . VAL A 1 81 ? 3.814 7.549 3.524 1.00 98.75 81 VAL A O 1
ATOM 607 N N . GLU A 1 82 ? 4.114 8.733 5.397 1.00 98.69 82 GLU A N 1
ATOM 608 C CA . GLU A 1 82 ? 5.387 8.104 5.767 1.00 98.69 82 GLU A CA 1
ATOM 609 C C . GLU A 1 82 ? 5.208 6.630 6.140 1.00 98.69 82 GLU A C 1
ATOM 611 O O . GLU A 1 82 ? 6.010 5.788 5.742 1.00 98.69 82 GLU A O 1
ATOM 616 N N . LEU A 1 83 ? 4.157 6.301 6.896 1.00 98.69 83 LEU A N 1
ATOM 617 C CA . LEU A 1 83 ? 3.859 4.917 7.275 1.00 98.69 83 LEU A CA 1
ATOM 618 C C . LEU A 1 83 ? 3.429 4.077 6.067 1.00 98.69 83 LEU A C 1
ATOM 620 O O . LEU A 1 83 ? 3.839 2.925 5.952 1.00 98.69 83 LEU A O 1
ATOM 624 N N . LEU A 1 84 ? 2.642 4.656 5.159 1.00 98.81 84 LEU A N 1
ATOM 625 C CA . LEU A 1 84 ? 2.234 4.021 3.905 1.00 98.81 84 LEU A CA 1
ATOM 626 C C . LEU A 1 84 ? 3.437 3.766 2.998 1.00 98.81 84 LEU A C 1
ATOM 628 O O . LEU A 1 84 ? 3.580 2.666 2.474 1.00 98.81 84 LEU A O 1
ATOM 632 N N . TYR A 1 85 ? 4.340 4.739 2.868 1.00 98.75 85 TYR A N 1
ATOM 633 C CA . TYR A 1 85 ? 5.557 4.571 2.081 1.00 98.75 85 TYR A CA 1
ATOM 634 C C . TYR A 1 85 ? 6.505 3.524 2.673 1.00 98.75 85 TYR A C 1
ATOM 636 O O . TYR A 1 85 ? 7.024 2.698 1.932 1.00 98.75 85 TYR A O 1
ATOM 644 N N . ARG A 1 86 ? 6.689 3.485 3.999 1.00 98.62 86 ARG A N 1
ATOM 645 C CA . ARG A 1 86 ? 7.478 2.417 4.643 1.00 98.62 86 ARG A CA 1
ATOM 646 C C . ARG A 1 86 ? 6.865 1.043 4.416 1.00 98.62 86 ARG A C 1
ATOM 648 O O . ARG A 1 86 ? 7.583 0.118 4.070 1.00 98.62 86 ARG A O 1
ATOM 655 N N . LEU A 1 87 ? 5.542 0.928 4.532 1.00 98.56 87 LEU A N 1
ATOM 656 C CA . LEU A 1 87 ? 4.848 -0.320 4.229 1.00 98.56 87 LEU A CA 1
ATOM 657 C C . LEU A 1 87 ? 5.020 -0.714 2.751 1.00 98.56 87 LEU A C 1
ATOM 659 O O . LEU A 1 87 ? 5.163 -1.895 2.450 1.00 98.56 87 LEU A O 1
ATOM 663 N N . ALA A 1 88 ? 5.049 0.258 1.833 1.00 98.75 88 ALA A N 1
ATOM 664 C CA . ALA A 1 88 ? 5.378 0.021 0.429 1.00 98.75 88 ALA A CA 1
ATOM 665 C C . ALA A 1 88 ? 6.812 -0.503 0.253 1.00 98.75 88 ALA A C 1
ATOM 667 O O . ALA A 1 88 ? 7.022 -1.435 -0.518 1.00 98.75 88 ALA A O 1
ATOM 668 N N . GLU A 1 89 ? 7.788 0.056 0.976 1.00 98.62 89 GLU A N 1
ATOM 669 C CA . GLU A 1 89 ? 9.172 -0.435 0.971 1.00 98.62 89 GLU A CA 1
ATOM 670 C C . GLU A 1 89 ? 9.276 -1.852 1.542 1.00 98.62 89 GLU A C 1
ATOM 672 O O . GLU A 1 89 ? 9.936 -2.696 0.941 1.00 98.62 89 GLU A O 1
ATOM 677 N N . ASP A 1 90 ? 8.584 -2.142 2.644 1.00 98.44 90 ASP A N 1
ATOM 678 C CA . ASP A 1 90 ? 8.560 -3.477 3.245 1.00 98.44 90 ASP A CA 1
ATOM 679 C C . ASP A 1 90 ? 7.994 -4.517 2.264 1.00 98.44 90 ASP A C 1
ATOM 681 O O . ASP A 1 90 ? 8.538 -5.617 2.148 1.00 98.44 90 ASP A O 1
ATOM 685 N N . TYR A 1 91 ? 6.937 -4.172 1.518 1.00 98.31 91 TYR A N 1
ATOM 686 C CA . TYR A 1 91 ? 6.441 -5.015 0.429 1.00 98.31 91 TYR A CA 1
ATOM 687 C C . TYR A 1 91 ? 7.482 -5.141 -0.688 1.00 98.31 91 TYR A C 1
ATOM 689 O O . TYR A 1 91 ? 7.834 -6.252 -1.062 1.00 98.31 91 TYR A O 1
ATOM 697 N N . TYR A 1 92 ? 8.040 -4.033 -1.181 1.00 98.38 92 TYR A N 1
ATOM 698 C CA . TYR A 1 92 ? 9.031 -4.041 -2.264 1.00 98.38 92 TYR A CA 1
ATOM 699 C C . TYR A 1 92 ? 10.256 -4.923 -1.960 1.00 98.38 92 TYR A C 1
ATOM 701 O O . TYR A 1 92 ? 10.806 -5.555 -2.868 1.00 98.38 92 TYR A O 1
ATOM 709 N N . TYR A 1 93 ? 10.668 -4.980 -0.690 1.00 97.81 93 TYR A N 1
ATOM 710 C CA . TYR A 1 93 ? 11.782 -5.794 -0.199 1.00 97.81 93 TYR A CA 1
ATOM 711 C C . TYR A 1 93 ? 11.373 -7.165 0.352 1.00 97.81 93 TYR A C 1
ATOM 713 O O . TYR A 1 93 ? 12.201 -7.848 0.952 1.00 97.81 93 TYR A O 1
ATOM 721 N N . ASN A 1 94 ? 10.134 -7.601 0.114 1.00 95.94 94 ASN A N 1
ATOM 722 C CA . ASN A 1 94 ? 9.633 -8.920 0.495 1.00 95.94 94 ASN A CA 1
ATOM 723 C C . ASN A 1 94 ? 9.785 -9.218 1.996 1.00 95.94 94 ASN A C 1
ATOM 725 O O . ASN A 1 94 ? 10.182 -10.322 2.372 1.00 95.94 94 ASN A O 1
ATOM 729 N N . ALA A 1 95 ? 9.479 -8.248 2.864 1.00 96.12 95 ALA A N 1
ATOM 730 C CA . ALA A 1 95 ? 9.522 -8.458 4.305 1.00 96.12 95 ALA A CA 1
ATOM 731 C C . ALA A 1 95 ? 8.705 -9.706 4.684 1.00 96.12 95 ALA A C 1
ATOM 733 O O . ALA A 1 95 ? 7.527 -9.822 4.344 1.00 96.12 95 ALA A O 1
ATOM 734 N N . GLU A 1 96 ? 9.313 -10.635 5.426 1.00 91.06 96 GLU A N 1
ATOM 735 C CA . GLU A 1 96 ? 8.694 -11.923 5.780 1.00 91.06 96 GLU A CA 1
ATOM 736 C C . GLU A 1 96 ? 7.353 -11.733 6.505 1.00 91.06 96 GLU A C 1
ATOM 738 O O . GLU A 1 96 ? 6.400 -12.481 6.289 1.00 91.06 96 GLU A O 1
ATOM 743 N N . SER A 1 97 ? 7.237 -10.657 7.292 1.00 90.12 97 SER A N 1
ATOM 744 C CA . SER A 1 97 ? 6.020 -10.241 8.001 1.00 90.12 97 SER A CA 1
ATOM 745 C C . SER A 1 97 ? 4.875 -9.777 7.083 1.00 90.12 97 SER A C 1
ATOM 747 O O . SER A 1 97 ? 3.747 -9.580 7.543 1.00 90.12 97 SER A O 1
ATOM 749 N N . LEU A 1 98 ? 5.114 -9.685 5.776 1.00 92.94 98 LEU A N 1
ATOM 750 C CA . LEU A 1 98 ? 4.140 -9.334 4.745 1.00 92.94 98 LEU A CA 1
ATOM 75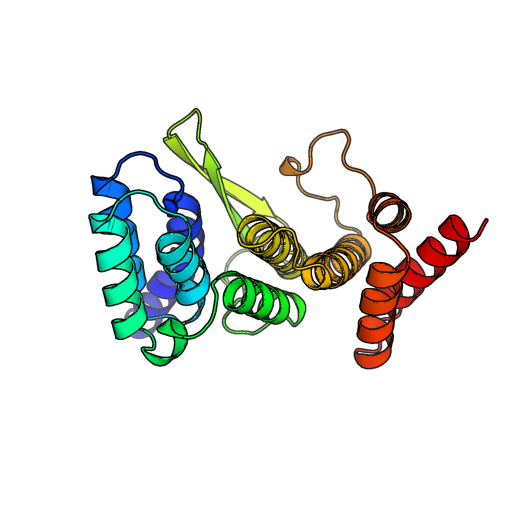1 C C . LEU A 1 98 ? 3.889 -10.443 3.726 1.00 92.94 98 LEU A C 1
ATOM 753 O O . LEU A 1 98 ? 2.985 -10.279 2.908 1.00 92.94 98 LEU A O 1
ATOM 757 N N . ALA A 1 99 ? 4.594 -11.573 3.820 1.00 89.69 99 ALA A N 1
ATOM 758 C CA . ALA A 1 99 ? 4.391 -12.709 2.930 1.00 89.69 99 ALA A CA 1
ATOM 759 C C . ALA A 1 99 ? 2.906 -13.139 2.866 1.00 89.69 99 ALA A C 1
ATOM 761 O O . ALA A 1 99 ? 2.174 -13.031 3.862 1.00 89.69 99 ALA A O 1
ATOM 762 N N . PRO A 1 100 ? 2.405 -13.568 1.694 1.00 87.00 100 PRO A N 1
ATOM 763 C CA . PRO A 1 100 ? 1.102 -14.215 1.596 1.00 87.00 100 PRO A CA 1
ATOM 764 C C . PRO A 1 100 ? 1.109 -15.559 2.344 1.00 87.00 100 PRO A C 1
ATOM 766 O O . PRO A 1 100 ? 2.171 -16.109 2.620 1.00 87.00 100 PRO A O 1
ATOM 769 N N . ALA A 1 101 ? -0.075 -16.086 2.666 1.00 80.56 101 ALA A N 1
ATOM 770 C CA . ALA A 1 101 ? -0.204 -17.385 3.327 1.00 80.56 101 ALA A CA 1
ATOM 771 C C . ALA A 1 101 ? 0.507 -18.485 2.518 1.00 80.56 101 ALA A C 1
ATOM 773 O O . ALA A 1 101 ? 0.365 -18.536 1.296 1.00 80.56 101 ALA A O 1
ATOM 774 N N . GLU A 1 102 ? 1.298 -19.331 3.180 1.00 71.44 102 GLU A N 1
ATOM 775 C CA . GLU A 1 102 ? 2.195 -20.303 2.531 1.00 71.44 102 GLU A CA 1
ATOM 776 C C . GLU A 1 102 ? 1.459 -21.452 1.829 1.00 71.44 102 GLU A C 1
ATOM 778 O O . GLU A 1 102 ? 1.975 -22.011 0.869 1.00 71.44 102 GLU A O 1
ATOM 783 N N . ASP A 1 103 ? 0.241 -21.766 2.262 1.00 71.00 103 ASP A N 1
ATOM 784 C CA . ASP A 1 103 ? -0.502 -22.988 1.939 1.00 71.00 103 ASP A CA 1
ATOM 785 C C . ASP A 1 103 ? -1.297 -22.959 0.621 1.00 71.00 103 ASP A C 1
ATOM 787 O O . ASP A 1 103 ? -1.853 -23.979 0.217 1.00 71.00 103 ASP A O 1
ATOM 791 N N . ALA A 1 104 ? -1.357 -21.813 -0.057 1.00 73.38 104 ALA A N 1
ATOM 792 C CA . ALA A 1 104 ? -2.048 -21.649 -1.337 1.00 73.38 104 ALA A CA 1
ATOM 793 C C . ALA A 1 104 ? -1.065 -21.375 -2.484 1.00 73.38 104 ALA A C 1
ATOM 795 O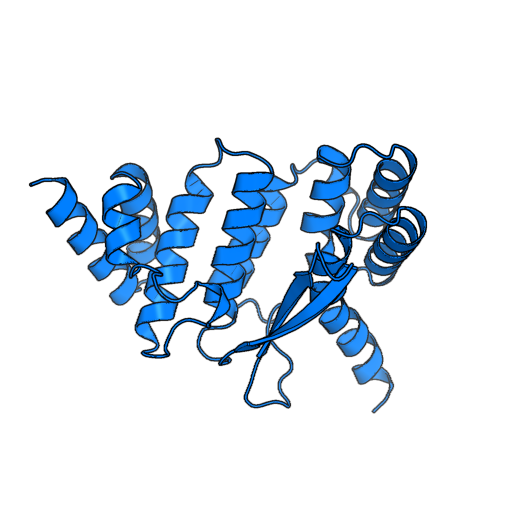 O . ALA A 1 104 ? -0.066 -20.713 -2.268 1.00 73.38 104 ALA A O 1
ATOM 796 N N . ASP A 1 105 ? -1.364 -21.736 -3.730 1.00 84.94 105 ASP A N 1
ATOM 797 C CA . ASP A 1 105 ? -0.517 -21.351 -4.885 1.00 84.94 105 ASP A CA 1
ATOM 798 C C . ASP A 1 105 ? -0.780 -19.912 -5.379 1.00 84.94 105 ASP A C 1
ATOM 800 O O . ASP A 1 105 ? -0.320 -19.497 -6.434 1.00 84.94 105 ASP A O 1
ATOM 804 N N . PHE A 1 106 ? -1.552 -19.127 -4.623 1.00 89.94 106 PHE A N 1
ATOM 805 C CA . PHE A 1 106 ? -1.971 -17.773 -4.985 1.00 89.94 106 PHE A CA 1
ATOM 806 C C . PHE A 1 106 ? -1.934 -16.838 -3.774 1.00 89.94 106 PHE A C 1
ATOM 808 O O . PHE A 1 106 ? -1.969 -17.269 -2.618 1.00 89.94 106 PHE A O 1
ATOM 815 N N . ALA A 1 107 ? -1.919 -15.534 -4.035 1.00 93.00 107 ALA A N 1
ATOM 816 C CA . ALA A 1 107 ? -2.123 -14.502 -3.030 1.00 93.00 107 ALA A CA 1
ATOM 817 C C . ALA A 1 107 ? -3.451 -13.767 -3.251 1.00 93.00 107 ALA A C 1
ATOM 819 O O . ALA A 1 107 ? -4.056 -13.825 -4.320 1.00 93.00 107 ALA A O 1
ATOM 820 N N . ASN A 1 108 ? -3.923 -13.072 -2.214 1.00 92.94 108 ASN A N 1
ATOM 821 C CA . ASN A 1 108 ? -5.167 -12.309 -2.267 1.00 92.94 108 ASN A CA 1
ATOM 822 C C . ASN A 1 108 ? -4.896 -10.821 -2.065 1.00 92.94 108 ASN A C 1
ATOM 824 O O . ASN A 1 108 ? -4.357 -10.418 -1.029 1.00 92.94 108 ASN A O 1
ATOM 828 N N . ILE A 1 109 ? -5.368 -10.012 -3.009 1.00 94.94 109 ILE A N 1
ATOM 829 C CA . ILE A 1 109 ? -5.488 -8.565 -2.858 1.00 94.94 109 ILE A CA 1
ATOM 830 C C . ILE A 1 109 ? -6.956 -8.242 -2.585 1.00 94.94 109 ILE A C 1
ATOM 832 O O . ILE A 1 109 ? -7.861 -8.697 -3.284 1.00 94.94 109 ILE A O 1
ATOM 836 N N . TRP A 1 110 ? -7.195 -7.457 -1.539 1.00 95.88 110 TRP A N 1
ATOM 837 C CA . TRP A 1 110 ? -8.539 -7.110 -1.090 1.00 95.88 110 TRP A CA 1
ATOM 838 C C . TRP A 1 110 ? -8.900 -5.684 -1.485 1.00 95.88 110 TRP A C 1
ATOM 840 O O . TRP A 1 110 ? -8.147 -4.735 -1.245 1.00 95.88 110 TRP A O 1
ATOM 850 N N . PHE A 1 111 ? -10.089 -5.534 -2.054 1.00 96.00 111 PHE A N 1
ATOM 851 C CA . PHE A 1 111 ? -10.674 -4.272 -2.479 1.00 96.00 111 PHE A CA 1
ATOM 852 C C . PHE A 1 111 ? -11.996 -4.044 -1.757 1.00 96.00 111 PHE A C 1
ATOM 854 O O . PHE A 1 111 ? -12.694 -4.988 -1.390 1.00 96.00 111 PHE A O 1
ATOM 861 N N . TRP A 1 112 ? -12.349 -2.777 -1.572 1.00 96.50 112 TRP A N 1
ATOM 862 C CA . TRP A 1 112 ? -13.688 -2.398 -1.154 1.00 96.50 112 TRP A CA 1
ATOM 863 C C . TRP A 1 112 ? -14.468 -1.922 -2.374 1.00 96.50 112 TRP A C 1
ATOM 865 O O . TRP A 1 112 ? -14.096 -0.935 -3.006 1.00 96.50 112 TRP A O 1
ATOM 875 N N . ASP A 1 113 ? -15.538 -2.635 -2.702 1.00 95.12 113 ASP A N 1
ATOM 876 C CA . ASP A 1 113 ? -16.495 -2.240 -3.727 1.00 95.12 113 ASP A CA 1
ATOM 877 C C . ASP A 1 113 ? -17.445 -1.203 -3.124 1.00 95.12 113 ASP A C 1
ATOM 879 O O . ASP A 1 113 ? -18.311 -1.516 -2.303 1.00 95.12 113 ASP A O 1
ATOM 883 N N . THR A 1 114 ? -17.254 0.059 -3.507 1.00 90.50 114 THR A N 1
ATOM 884 C CA . THR A 1 114 ? -18.052 1.179 -3.002 1.00 90.50 114 THR A CA 1
ATOM 885 C C . THR A 1 114 ? -19.493 1.139 -3.501 1.00 90.50 114 THR A C 1
ATOM 887 O O . THR A 1 114 ? -20.376 1.599 -2.775 1.00 90.50 114 THR A O 1
ATOM 890 N N . ALA A 1 115 ? -19.754 0.576 -4.684 1.00 91.56 115 ALA A N 1
ATOM 891 C CA . ALA A 1 115 ? -21.101 0.448 -5.231 1.00 91.56 115 ALA A CA 1
ATOM 892 C C . ALA A 1 115 ? -21.865 -0.683 -4.530 1.00 91.56 115 ALA A C 1
ATOM 894 O O . ALA A 1 115 ? -22.992 -0.485 -4.082 1.00 91.56 115 ALA A O 1
ATOM 895 N N . GLY A 1 116 ? -21.224 -1.843 -4.371 1.00 92.06 116 GLY A N 1
ATOM 896 C CA . GLY A 1 116 ? -21.796 -3.008 -3.696 1.00 92.06 116 GLY A CA 1
ATOM 897 C C . GLY A 1 116 ? -21.698 -2.996 -2.166 1.00 92.06 116 GLY A C 1
ATOM 898 O O . GLY A 1 116 ? -22.256 -3.888 -1.533 1.00 92.06 116 GLY A O 1
ATOM 899 N N . GLN A 1 117 ? -20.988 -2.029 -1.568 1.00 92.75 117 GLN A N 1
ATOM 900 C CA . GLN A 1 117 ? -20.701 -1.939 -0.124 1.00 92.75 117 GLN A CA 1
ATOM 901 C C . GLN A 1 117 ? -20.164 -3.257 0.464 1.00 92.75 117 GLN A C 1
ATOM 903 O O . GLN A 1 117 ? -20.608 -3.718 1.518 1.00 92.75 117 GLN A O 1
ATOM 908 N N . ARG A 1 118 ? -19.210 -3.883 -0.232 1.00 94.44 118 ARG A N 1
ATOM 909 C CA . ARG A 1 118 ? -18.684 -5.205 0.129 1.00 94.44 118 ARG A CA 1
ATOM 910 C C . ARG A 1 118 ? -17.191 -5.333 -0.138 1.00 94.44 118 ARG A C 1
ATOM 912 O O . ARG A 1 118 ? -16.630 -4.640 -0.982 1.00 94.44 118 ARG A O 1
ATOM 919 N N . LEU A 1 119 ? -16.561 -6.280 0.550 1.00 95.38 119 LEU A N 1
ATOM 920 C CA . LEU A 1 119 ? -15.207 -6.707 0.220 1.00 95.38 119 LEU A CA 1
ATOM 921 C C . LEU A 1 119 ? -15.210 -7.559 -1.049 1.00 95.38 119 LEU A C 1
ATOM 923 O O . LEU A 1 119 ? -16.014 -8.481 -1.191 1.00 95.38 119 LEU A O 1
ATOM 927 N N . VAL A 1 120 ? -14.274 -7.263 -1.943 1.00 95.50 120 VAL A N 1
ATOM 928 C CA . VAL A 1 120 ? -13.991 -8.031 -3.154 1.00 95.50 120 VAL A CA 1
ATOM 929 C C . VAL A 1 120 ? -12.567 -8.555 -3.066 1.00 95.50 120 VAL A C 1
ATOM 931 O O . VAL A 1 120 ? -11.634 -7.830 -2.717 1.00 95.50 120 VAL A O 1
ATOM 934 N N . ARG A 1 121 ? -12.415 -9.843 -3.359 1.00 93.62 121 ARG A N 1
ATOM 935 C CA . ARG A 1 121 ? -11.139 -10.549 -3.347 1.00 93.62 121 ARG A CA 1
ATOM 936 C C . ARG A 1 121 ? -10.657 -10.730 -4.778 1.00 93.62 121 ARG A C 1
ATOM 938 O O . ARG A 1 121 ? -11.353 -11.377 -5.555 1.00 93.62 121 ARG A O 1
ATOM 945 N N . GLN A 1 122 ? -9.463 -10.236 -5.078 1.00 94.06 122 GLN A N 1
ATOM 946 C CA . GLN A 1 122 ? -8.740 -10.578 -6.295 1.00 94.06 122 GLN A CA 1
ATOM 947 C C . GLN A 1 122 ? -7.662 -11.608 -5.963 1.00 94.06 122 GLN A C 1
ATOM 949 O O . GLN A 1 122 ? -6.807 -11.350 -5.114 1.00 94.06 122 GLN A O 1
ATOM 954 N N . GLN A 1 123 ? -7.698 -12.753 -6.641 1.00 93.88 123 GLN A N 1
ATOM 955 C CA . GLN A 1 123 ? -6.590 -13.704 -6.620 1.00 93.88 123 GLN A CA 1
ATOM 956 C C . GLN A 1 123 ? -5.523 -13.252 -7.615 1.00 93.88 123 GLN A C 1
ATOM 958 O O . GLN A 1 123 ? -5.850 -12.834 -8.725 1.00 93.88 123 GLN A O 1
ATOM 963 N N . VAL A 1 124 ? -4.266 -13.316 -7.193 1.00 94.69 124 VAL A N 1
ATOM 964 C CA . VAL A 1 124 ? -3.099 -12.962 -8.003 1.00 94.69 124 VAL A CA 1
ATOM 965 C C . VAL A 1 124 ? -2.016 -14.016 -7.811 1.00 94.69 124 VAL A C 1
ATOM 967 O O . VAL A 1 124 ? -2.001 -14.713 -6.789 1.00 94.69 124 VAL A O 1
ATOM 970 N N . ASP A 1 125 ? -1.113 -14.115 -8.779 1.00 94.38 125 ASP A N 1
ATOM 971 C CA . ASP A 1 125 ? 0.101 -14.910 -8.636 1.00 94.38 125 ASP A CA 1
ATOM 972 C C . ASP A 1 125 ? 0.934 -14.422 -7.434 1.00 94.38 125 ASP A C 1
ATOM 974 O O . ASP A 1 125 ? 0.961 -13.228 -7.111 1.00 94.38 125 ASP A O 1
ATOM 978 N N . LYS A 1 126 ? 1.575 -15.350 -6.724 1.00 92.62 126 LYS A N 1
ATOM 979 C CA . LYS A 1 126 ? 2.426 -15.022 -5.579 1.00 92.62 126 LYS A CA 1
ATOM 980 C C . LYS A 1 126 ? 3.732 -14.361 -6.003 1.00 92.62 126 LYS A C 1
ATOM 982 O O . LYS A 1 126 ? 4.236 -13.544 -5.232 1.00 92.62 126 LYS A O 1
ATOM 987 N N . ASP A 1 127 ? 4.225 -14.660 -7.202 1.00 92.75 127 ASP A N 1
ATOM 988 C CA . ASP A 1 127 ? 5.554 -14.258 -7.675 1.00 92.75 127 ASP A CA 1
ATOM 989 C C . ASP A 1 127 ? 5.725 -12.739 -7.789 1.00 92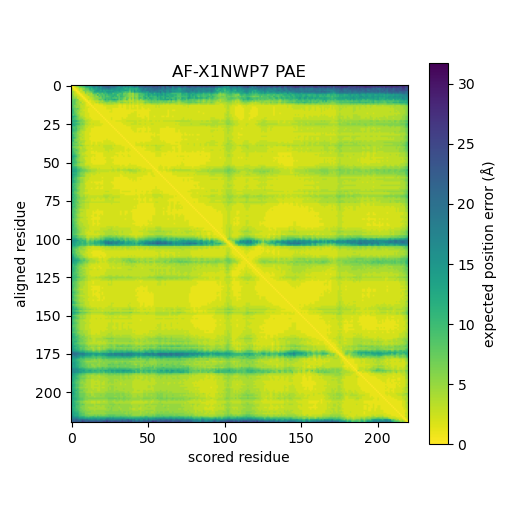.75 127 ASP A C 1
ATOM 991 O O . ASP A 1 127 ? 6.837 -12.234 -7.662 1.00 92.75 127 ASP A O 1
ATOM 995 N N . TYR A 1 128 ? 4.622 -12.006 -7.967 1.00 95.50 128 TYR A N 1
ATOM 996 C CA . TYR A 1 128 ? 4.592 -10.537 -7.988 1.00 95.50 128 TYR A CA 1
ATOM 997 C C . TYR A 1 128 ? 3.646 -9.902 -6.953 1.00 95.50 128 TYR A C 1
ATOM 999 O O . TYR A 1 128 ? 3.318 -8.716 -7.031 1.00 95.50 128 TYR A O 1
ATOM 1007 N N . PHE A 1 129 ? 3.133 -10.680 -5.989 1.00 96.19 129 PHE A N 1
ATOM 1008 C CA . PHE A 1 129 ? 2.140 -10.180 -5.027 1.00 96.19 129 PHE A CA 1
ATOM 1009 C C . PHE A 1 129 ? 2.664 -8.970 -4.246 1.00 96.19 129 PHE A C 1
ATOM 1011 O O . PHE A 1 129 ? 1.942 -7.995 -4.016 1.00 96.19 129 PHE A O 1
ATOM 1018 N N . ASN A 1 130 ? 3.925 -9.038 -3.834 1.00 97.12 130 ASN A N 1
ATOM 1019 C CA . ASN A 1 130 ? 4.561 -7.993 -3.053 1.00 97.12 130 ASN A CA 1
ATOM 1020 C C . ASN A 1 130 ? 4.774 -6.723 -3.884 1.00 97.12 130 ASN A C 1
ATOM 1022 O O . ASN A 1 130 ? 4.539 -5.626 -3.388 1.00 97.12 130 ASN A O 1
ATOM 1026 N N . GLU A 1 131 ? 5.111 -6.846 -5.162 1.00 97.69 131 GLU A N 1
ATOM 1027 C CA . GLU A 1 131 ? 5.229 -5.736 -6.103 1.00 97.69 131 GLU A CA 1
ATOM 1028 C C . GLU A 1 131 ? 3.882 -5.024 -6.286 1.00 97.69 131 GLU A C 1
ATOM 1030 O O . GLU A 1 131 ? 3.802 -3.798 -6.170 1.00 97.69 131 GLU A O 1
ATOM 1035 N N . LEU A 1 132 ? 2.801 -5.788 -6.478 1.00 97.88 132 LEU A N 1
ATOM 1036 C CA . LEU A 1 132 ? 1.440 -5.251 -6.564 1.00 97.88 132 LEU A CA 1
ATOM 1037 C C . LEU A 1 132 ? 1.029 -4.516 -5.279 1.00 97.88 132 LEU A C 1
ATOM 1039 O O . LEU A 1 132 ? 0.417 -3.445 -5.327 1.00 97.88 132 LEU A O 1
ATOM 1043 N N . MET A 1 133 ? 1.375 -5.066 -4.114 1.00 98.19 133 MET A N 1
ATOM 1044 C CA . MET A 1 133 ? 1.091 -4.432 -2.828 1.00 98.19 133 MET A CA 1
ATOM 1045 C C . MET A 1 133 ? 1.959 -3.195 -2.575 1.00 98.19 133 MET A C 1
ATOM 1047 O O . MET A 1 133 ? 1.445 -2.214 -2.036 1.00 98.19 133 MET A O 1
ATOM 1051 N N . ALA A 1 134 ? 3.224 -3.194 -3.001 1.00 98.62 134 ALA A N 1
ATOM 1052 C CA . ALA A 1 134 ? 4.098 -2.027 -2.938 1.00 98.62 134 ALA A CA 1
ATOM 1053 C C . ALA A 1 134 ? 3.520 -0.871 -3.764 1.00 98.62 134 ALA A C 1
ATOM 1055 O O . ALA A 1 134 ? 3.345 0.229 -3.237 1.00 98.62 134 ALA A O 1
ATOM 1056 N N . MET A 1 135 ? 3.115 -1.141 -5.011 1.00 98.31 135 MET A N 1
ATOM 1057 C CA . MET A 1 135 ? 2.423 -0.165 -5.860 1.00 98.31 135 MET A CA 1
ATOM 1058 C C . MET A 1 135 ? 1.162 0.379 -5.181 1.00 98.31 135 MET A C 1
ATOM 1060 O O . MET A 1 135 ? 0.999 1.590 -5.033 1.00 98.31 135 MET A O 1
ATOM 1064 N N . ARG A 1 136 ? 0.311 -0.506 -4.653 1.00 97.88 136 ARG A N 1
ATOM 1065 C CA . ARG A 1 136 ? -0.908 -0.102 -3.941 1.00 97.88 136 ARG A CA 1
ATOM 1066 C C . ARG A 1 136 ? -0.609 0.807 -2.747 1.00 97.88 136 ARG A C 1
ATOM 1068 O O . ARG A 1 136 ? -1.333 1.771 -2.513 1.00 97.88 136 ARG A O 1
ATOM 1075 N N . MET A 1 137 ? 0.423 0.515 -1.959 1.00 98.69 137 MET A N 1
ATOM 1076 C CA . MET A 1 137 ? 0.782 1.350 -0.807 1.00 98.69 137 MET A CA 1
ATOM 1077 C C . MET A 1 137 ? 1.349 2.709 -1.234 1.00 98.69 137 MET A C 1
ATOM 1079 O O . MET A 1 137 ? 1.021 3.711 -0.601 1.00 98.69 137 MET A O 1
ATOM 1083 N N . CYS A 1 138 ? 2.095 2.778 -2.341 1.00 98.75 138 CYS A N 1
ATOM 1084 C CA . CYS A 1 138 ? 2.485 4.050 -2.955 1.00 98.75 138 CYS A CA 1
ATOM 1085 C C . CYS A 1 138 ? 1.267 4.875 -3.402 1.00 98.75 138 CYS A C 1
ATOM 1087 O O . CYS A 1 138 ? 1.217 6.074 -3.142 1.00 98.75 138 CYS A O 1
ATOM 1089 N N . GLU A 1 139 ? 0.254 4.251 -4.008 1.00 97.75 139 GLU A N 1
ATOM 1090 C CA . GLU A 1 139 ? -0.991 4.937 -4.384 1.00 97.75 139 GLU A CA 1
ATOM 1091 C C . GLU A 1 139 ? -1.731 5.491 -3.161 1.00 97.75 139 GLU A C 1
ATOM 1093 O O . GLU A 1 139 ? -2.224 6.617 -3.189 1.00 97.75 139 GLU A O 1
ATOM 1098 N N . TRP A 1 140 ? -1.795 4.732 -2.063 1.00 98.38 140 TRP A N 1
ATOM 1099 C CA . TRP A 1 140 ? -2.362 5.231 -0.807 1.00 98.38 140 TRP A CA 1
ATOM 1100 C C . TRP A 1 140 ? -1.525 6.356 -0.195 1.00 98.38 140 TRP A C 1
ATOM 1102 O O . TRP A 1 140 ? -2.103 7.309 0.326 1.00 98.38 140 TRP A O 1
ATOM 1112 N N . ALA A 1 141 ? -0.193 6.287 -0.274 1.00 98.69 141 ALA A N 1
ATOM 1113 C CA . ALA A 1 141 ? 0.685 7.367 0.168 1.00 98.69 141 ALA A CA 1
ATOM 1114 C C . ALA A 1 141 ? 0.399 8.658 -0.619 1.00 98.69 141 ALA A C 1
ATOM 1116 O O . ALA A 1 141 ? 0.187 9.703 -0.012 1.00 98.69 141 ALA A O 1
ATOM 1117 N N . LEU A 1 142 ? 0.268 8.571 -1.947 1.00 98.06 142 LEU A N 1
ATOM 1118 C CA . LEU A 1 142 ? -0.082 9.709 -2.808 1.00 98.06 142 LEU A CA 1
ATOM 1119 C C . LEU A 1 142 ? -1.507 10.235 -2.568 1.00 98.06 142 LEU A C 1
ATOM 1121 O O . LEU A 1 142 ? -1.760 11.425 -2.725 1.00 98.06 142 LEU A O 1
ATOM 1125 N N . ARG A 1 143 ? -2.449 9.377 -2.151 1.00 97.62 143 ARG A N 1
ATOM 1126 C CA . ARG A 1 143 ? -3.779 9.819 -1.686 1.00 97.62 143 ARG A CA 1
ATOM 1127 C C . ARG A 1 143 ? -3.719 10.568 -0.357 1.00 97.62 143 ARG A C 1
ATOM 1129 O O . ARG A 1 143 ? -4.595 11.386 -0.108 1.00 97.62 143 ARG A O 1
ATOM 1136 N N . ALA A 1 144 ? -2.761 10.238 0.509 1.00 97.88 144 ALA A N 1
ATOM 1137 C CA . ALA A 1 144 ? -2.559 10.921 1.786 1.00 97.88 144 ALA A CA 1
ATOM 1138 C C . ALA A 1 144 ? -1.849 12.268 1.594 1.00 97.88 144 ALA A C 1
ATOM 1140 O O . ALA A 1 144 ? -2.183 13.240 2.262 1.00 97.88 144 ALA A O 1
ATOM 1141 N N . ASP A 1 145 ? -0.893 12.322 0.667 1.00 98.00 145 ASP A N 1
ATOM 1142 C CA . ASP A 1 145 ? -0.196 13.538 0.265 1.00 98.00 145 ASP A CA 1
ATOM 1143 C C . ASP A 1 145 ? 0.244 13.433 -1.204 1.00 98.00 145 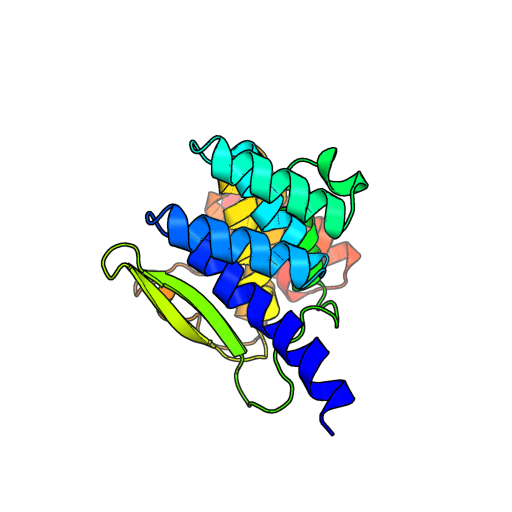ASP A C 1
ATOM 1145 O O . ASP A 1 145 ? 1.182 12.709 -1.551 1.00 98.00 145 ASP A O 1
ATOM 1149 N N . ALA A 1 146 ? -0.423 14.194 -2.075 1.00 96.44 146 ALA A N 1
ATOM 1150 C CA . ALA A 1 146 ? -0.138 14.215 -3.508 1.00 96.44 146 ALA A CA 1
ATOM 1151 C C . ALA A 1 146 ? 1.250 14.793 -3.842 1.00 96.44 146 ALA A C 1
ATOM 1153 O O . ALA A 1 146 ? 1.775 14.532 -4.923 1.00 96.44 146 ALA A O 1
ATOM 1154 N N . GLY A 1 147 ? 1.859 15.560 -2.930 1.00 95.69 147 GLY A N 1
ATOM 1155 C CA . GLY A 1 147 ? 3.206 16.112 -3.084 1.00 95.69 147 GLY A CA 1
ATOM 1156 C C . GLY A 1 147 ? 4.322 15.110 -2.782 1.00 95.69 147 GLY A C 1
ATOM 1157 O O . GLY A 1 147 ? 5.501 15.422 -2.961 1.00 95.69 147 GLY A O 1
ATOM 1158 N N . PHE A 1 148 ? 3.987 13.897 -2.337 1.00 96.62 148 PHE A N 1
ATOM 1159 C CA . PHE A 1 148 ? 4.956 12.903 -1.892 1.00 96.62 148 PHE A CA 1
ATOM 1160 C C . PHE A 1 148 ? 5.596 12.121 -3.049 1.00 96.62 148 PHE A C 1
ATOM 1162 O O . PHE A 1 148 ? 5.494 10.898 -3.164 1.00 96.62 148 PHE A O 1
ATOM 1169 N N . GLY A 1 149 ? 6.306 12.842 -3.917 1.00 93.62 149 GLY A N 1
ATOM 1170 C CA . GLY A 1 149 ? 6.805 12.332 -5.195 1.00 93.62 149 GLY A CA 1
ATOM 1171 C C . GLY A 1 149 ? 7.695 11.085 -5.110 1.00 93.62 149 GLY A C 1
ATOM 1172 O O . GLY A 1 149 ? 7.715 10.287 -6.041 1.00 93.62 149 GLY A O 1
ATOM 1173 N N . ARG A 1 150 ? 8.372 10.824 -3.981 1.00 95.62 150 ARG A N 1
ATOM 1174 C CA . ARG A 1 150 ? 9.180 9.596 -3.830 1.00 95.62 150 ARG A CA 1
ATOM 1175 C C . ARG A 1 150 ? 8.374 8.295 -3.902 1.00 95.62 150 ARG A C 1
ATOM 1177 O O . ARG A 1 150 ? 8.932 7.254 -4.246 1.00 95.62 150 ARG A O 1
ATOM 1184 N N . ALA A 1 151 ? 7.069 8.350 -3.624 1.00 98.00 151 ALA A N 1
ATOM 1185 C CA . ALA A 1 151 ? 6.177 7.216 -3.844 1.00 98.00 151 ALA A CA 1
ATOM 1186 C C . ALA A 1 151 ? 6.065 6.853 -5.334 1.00 98.00 151 ALA A C 1
ATOM 1188 O O . ALA A 1 151 ? 5.954 5.673 -5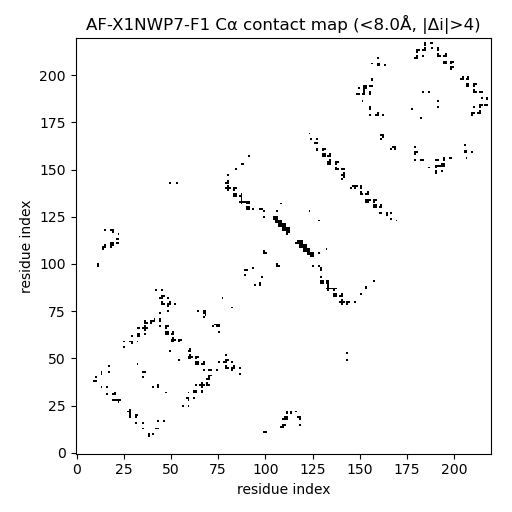.645 1.00 98.00 151 ALA A O 1
ATOM 1189 N N . ILE A 1 152 ? 6.174 7.823 -6.250 1.00 97.44 152 ILE A N 1
ATOM 1190 C CA . ILE A 1 152 ? 6.143 7.582 -7.702 1.00 97.44 152 ILE A CA 1
ATOM 1191 C C . ILE A 1 152 ? 7.379 6.786 -8.131 1.00 97.44 152 ILE A C 1
ATOM 1193 O O . ILE A 1 152 ? 7.251 5.775 -8.816 1.00 97.44 152 ILE A O 1
ATOM 1197 N N . GLY A 1 153 ? 8.573 7.178 -7.671 1.00 97.25 153 GLY A N 1
ATOM 1198 C CA . GLY A 1 153 ? 9.810 6.447 -7.969 1.00 97.25 153 GLY A CA 1
ATOM 1199 C C . GLY A 1 153 ? 9.779 4.995 -7.472 1.00 97.25 153 GLY A C 1
ATOM 1200 O O . GLY A 1 153 ? 10.169 4.081 -8.197 1.00 97.25 153 GLY A O 1
ATOM 1201 N N . LEU A 1 154 ? 9.266 4.760 -6.256 1.00 98.56 154 LEU A N 1
ATOM 1202 C CA . LEU A 1 154 ? 9.088 3.403 -5.724 1.00 98.56 154 LEU A CA 1
ATOM 1203 C C . LEU A 1 154 ? 7.999 2.618 -6.471 1.00 98.56 154 LEU A C 1
ATOM 1205 O O . LEU A 1 154 ? 8.184 1.431 -6.726 1.00 98.56 154 LEU A O 1
ATOM 1209 N N . TRP A 1 155 ? 6.893 3.269 -6.845 1.00 98.31 155 TRP A N 1
ATOM 1210 C CA . TRP A 1 155 ? 5.818 2.656 -7.630 1.00 98.31 155 TRP A CA 1
ATOM 1211 C C . TRP A 1 155 ? 6.335 2.167 -8.988 1.00 98.31 155 TRP A C 1
ATOM 1213 O O . TRP A 1 155 ? 6.121 1.010 -9.330 1.00 98.31 155 TRP A O 1
ATOM 1223 N N . LEU A 1 156 ? 7.109 2.988 -9.710 1.00 97.69 156 LEU A N 1
ATOM 1224 C CA . LEU A 1 156 ? 7.724 2.599 -10.987 1.00 97.69 156 LEU A CA 1
ATOM 1225 C C . LEU A 1 156 ? 8.701 1.431 -10.823 1.00 97.69 156 LEU A C 1
ATOM 1227 O O . LEU A 1 156 ? 8.676 0.487 -11.608 1.00 97.69 156 LEU A O 1
ATOM 1231 N N . ALA A 1 157 ? 9.539 1.463 -9.782 1.00 98.31 157 ALA A N 1
ATOM 1232 C CA . ALA A 1 157 ? 10.458 0.364 -9.500 1.00 98.31 157 ALA A CA 1
ATOM 1233 C C . ALA A 1 157 ? 9.712 -0.948 -9.206 1.00 98.31 157 ALA A C 1
ATOM 1235 O O . ALA A 1 157 ? 10.097 -2.003 -9.711 1.00 98.31 157 ALA A O 1
ATOM 1236 N N . ALA A 1 158 ? 8.638 -0.889 -8.414 1.00 98.31 158 ALA A N 1
ATOM 1237 C CA . ALA A 1 158 ? 7.786 -2.041 -8.139 1.00 98.31 158 ALA A CA 1
ATOM 1238 C C . ALA A 1 158 ? 7.102 -2.556 -9.413 1.00 98.31 158 ALA A C 1
ATOM 1240 O O . ALA A 1 158 ? 7.042 -3.765 -9.621 1.00 98.31 158 ALA A O 1
ATOM 1241 N N . TYR A 1 159 ? 6.658 -1.657 -10.294 1.00 97.12 159 TYR A N 1
ATOM 1242 C CA . TYR A 1 159 ? 6.010 -2.047 -11.540 1.00 97.12 159 TYR A CA 1
ATOM 1243 C C . TYR A 1 159 ? 6.975 -2.779 -12.484 1.00 97.12 159 TYR A C 1
ATOM 1245 O O . TYR A 1 159 ? 6.658 -3.865 -12.962 1.00 97.12 159 TYR A O 1
ATOM 1253 N N . PHE A 1 160 ? 8.201 -2.272 -12.658 1.00 97.38 160 PHE A N 1
ATOM 1254 C CA . PHE A 1 160 ? 9.229 -2.980 -13.431 1.00 97.38 160 PHE A CA 1
ATOM 1255 C C . PHE A 1 160 ? 9.566 -4.359 -12.844 1.00 97.38 160 PHE A C 1
ATOM 1257 O O . PHE A 1 160 ? 9.772 -5.307 -13.599 1.00 97.38 160 PHE A O 1
ATOM 1264 N N . LYS A 1 161 ? 9.598 -4.512 -11.509 1.00 97.31 161 LYS A N 1
ATOM 1265 C CA . LYS A 1 161 ? 9.763 -5.837 -10.880 1.00 97.31 161 LYS A CA 1
ATOM 1266 C C . LYS A 1 161 ? 8.591 -6.767 -11.201 1.00 97.31 161 LYS A C 1
ATOM 1268 O O . LYS A 1 161 ? 8.830 -7.933 -11.493 1.00 97.31 161 LYS A O 1
ATOM 1273 N N . ALA A 1 162 ? 7.358 -6.261 -11.160 1.00 96.69 162 ALA A N 1
ATOM 1274 C CA . ALA A 1 162 ? 6.176 -7.053 -11.476 1.00 96.69 162 ALA A CA 1
ATOM 1275 C C . ALA A 1 162 ? 6.202 -7.533 -12.935 1.00 96.69 162 ALA A C 1
ATOM 1277 O O . ALA A 1 162 ? 5.982 -8.715 -13.181 1.00 96.69 162 ALA A O 1
ATOM 1278 N N . GLU A 1 163 ? 6.546 -6.668 -13.893 1.00 95.38 163 GLU A N 1
ATOM 1279 C CA . GLU A 1 163 ? 6.685 -7.058 -15.306 1.00 95.38 163 GLU A CA 1
ATOM 1280 C C . GLU A 1 163 ? 7.820 -8.062 -15.539 1.00 95.38 163 GLU A C 1
ATOM 1282 O O . GLU A 1 163 ? 7.677 -8.977 -16.349 1.00 95.38 163 GLU A O 1
ATOM 1287 N N . ALA A 1 164 ? 8.926 -7.950 -14.797 1.00 95.94 164 ALA A N 1
ATOM 1288 C CA . ALA A 1 164 ? 10.063 -8.864 -14.916 1.00 95.94 164 ALA A CA 1
ATOM 1289 C C . ALA A 1 164 ? 9.727 -10.325 -14.557 1.00 95.94 164 ALA A C 1
ATOM 1291 O O . ALA A 1 164 ? 10.473 -11.227 -14.936 1.00 95.94 164 ALA A O 1
ATOM 1292 N N . THR A 1 165 ? 8.611 -10.574 -13.861 1.00 94.69 165 THR A N 1
ATOM 1293 C CA . THR A 1 165 ? 8.115 -11.939 -13.603 1.00 94.69 165 THR A CA 1
ATOM 1294 C C . THR A 1 165 ? 7.567 -12.620 -14.859 1.00 94.69 165 THR A C 1
ATOM 1296 O O . THR A 1 165 ? 7.464 -13.843 -14.902 1.00 94.69 165 THR A O 1
ATOM 1299 N N . GLY A 1 166 ? 7.208 -11.848 -15.892 1.00 94.12 166 GLY A N 1
ATOM 1300 C CA . GLY A 1 166 ? 6.546 -12.353 -17.096 1.00 94.12 166 GLY A CA 1
ATOM 1301 C C . GLY A 1 166 ? 5.075 -12.736 -16.893 1.00 94.12 166 GLY A C 1
ATOM 1302 O O . GLY A 1 166 ? 4.440 -13.216 -17.832 1.00 94.12 166 GLY A O 1
ATOM 1303 N N . VAL A 1 167 ? 4.517 -12.523 -15.696 1.00 92.94 167 VAL A N 1
ATOM 1304 C CA . VAL A 1 167 ? 3.101 -12.753 -15.393 1.00 92.94 167 VAL A CA 1
ATOM 1305 C C . VAL A 1 167 ? 2.273 -11.553 -15.859 1.00 92.94 167 VAL A C 1
ATOM 1307 O O . VAL A 1 167 ? 2.645 -10.399 -15.650 1.00 92.94 167 VAL A O 1
ATOM 1310 N N . SER A 1 168 ? 1.124 -11.815 -16.489 1.00 91.50 168 SER A N 1
ATOM 1311 C CA . SER A 1 168 ? 0.200 -10.756 -16.913 1.00 91.50 168 SER A CA 1
ATOM 1312 C C . SER A 1 168 ? -0.343 -9.980 -15.705 1.00 91.50 168 SER A C 1
ATOM 1314 O O . SER A 1 168 ? -0.618 -10.559 -14.645 1.00 91.50 168 SER A O 1
ATOM 1316 N N . MET A 1 169 ? -0.492 -8.658 -15.844 1.00 92.88 169 MET A N 1
ATOM 1317 C CA . MET A 1 169 ? -1.025 -7.840 -14.755 1.00 92.88 169 MET A CA 1
ATOM 1318 C C . MET A 1 169 ? -2.481 -8.218 -14.462 1.00 92.88 169 MET A C 1
ATOM 1320 O O . MET A 1 169 ? -3.217 -8.592 -15.376 1.00 92.88 169 MET A O 1
ATOM 1324 N N . PRO A 1 170 ? -2.927 -8.116 -13.199 1.00 92.25 170 PRO A N 1
ATOM 1325 C CA . PRO A 1 170 ? -4.288 -8.487 -12.840 1.00 92.25 170 PRO A CA 1
ATOM 1326 C C . PRO A 1 170 ? -5.350 -7.646 -13.560 1.00 92.25 170 PRO A C 1
ATOM 1328 O O . PRO A 1 170 ? -5.191 -6.436 -13.716 1.00 92.25 170 PRO A O 1
ATOM 1331 N N . ASP A 1 171 ? -6.505 -8.255 -13.842 1.00 87.88 171 ASP A N 1
ATOM 1332 C CA . ASP A 1 171 ? -7.636 -7.629 -14.551 1.00 87.88 171 ASP A CA 1
ATOM 1333 C C . ASP A 1 171 ? -8.092 -6.272 -13.984 1.00 87.88 171 ASP A C 1
ATOM 1335 O O . ASP A 1 171 ? -8.646 -5.449 -14.714 1.00 87.88 171 ASP A O 1
ATOM 1339 N N . TYR A 1 172 ? -7.875 -6.006 -12.688 1.00 87.88 172 TYR A N 1
ATOM 1340 C CA . TYR A 1 172 ? 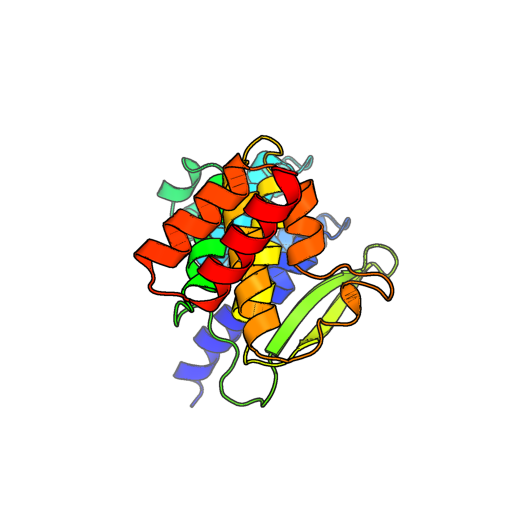-8.274 -4.736 -12.068 1.00 87.88 172 TYR A CA 1
ATOM 1341 C C . TYR A 1 172 ? -7.467 -3.525 -12.554 1.00 87.88 172 TYR A C 1
ATOM 1343 O O . TYR A 1 172 ? -7.895 -2.397 -12.315 1.00 87.88 172 TYR A O 1
ATOM 1351 N N . PHE A 1 173 ? -6.330 -3.728 -13.226 1.00 86.50 173 PHE A N 1
ATOM 1352 C CA . PHE A 1 173 ? -5.641 -2.661 -13.957 1.00 86.50 173 PHE A CA 1
ATOM 1353 C C . PHE A 1 173 ? -6.477 -2.166 -15.156 1.00 86.50 173 PHE A C 1
ATOM 1355 O O . PHE A 1 173 ? -6.322 -1.030 -15.602 1.00 86.50 173 PHE A O 1
ATOM 1362 N N . GLY A 1 174 ? -7.430 -2.981 -15.619 1.00 83.12 174 GLY A N 1
ATOM 1363 C CA . GLY A 1 174 ? -8.348 -2.675 -16.709 1.00 83.12 174 GLY A CA 1
ATOM 1364 C C . GLY A 1 174 ? -7.773 -3.024 -18.085 1.00 83.12 174 GLY A C 1
ATOM 1365 O O . GLY A 1 174 ? -6.567 -3.123 -18.255 1.00 83.12 174 GLY A O 1
ATOM 1366 N N . PRO A 1 175 ? -8.615 -3.177 -19.117 1.00 75.19 175 PRO A N 1
ATOM 1367 C CA . PRO A 1 175 ? -8.203 -3.699 -20.428 1.00 75.19 175 PRO A CA 1
ATOM 1368 C C . PRO A 1 175 ? -7.254 -2.785 -21.223 1.00 75.19 175 PRO A C 1
ATOM 1370 O O . PRO A 1 175 ? -6.771 -3.180 -22.279 1.00 75.19 175 PRO A O 1
ATOM 1373 N N . ALA A 1 176 ? -7.025 -1.558 -20.755 1.00 75.44 176 ALA A N 1
ATOM 1374 C CA . ALA A 1 176 ? -6.184 -0.554 -21.401 1.00 75.44 176 ALA A CA 1
ATOM 1375 C C . ALA A 1 176 ? -5.024 -0.108 -20.498 1.00 75.44 176 ALA A C 1
ATOM 1377 O O . ALA A 1 176 ? -4.543 1.019 -20.632 1.00 75.44 176 ALA A O 1
ATOM 1378 N N . TYR A 1 177 ? -4.617 -0.948 -19.540 1.00 82.25 177 TYR A N 1
ATOM 1379 C CA . TYR A 1 177 ? -3.467 -0.626 -18.706 1.00 82.25 177 TYR A CA 1
ATOM 1380 C C . TYR A 1 177 ? -2.210 -0.544 -19.567 1.00 82.25 177 TYR A C 1
ATOM 1382 O O . TYR A 1 177 ? -2.011 -1.338 -20.484 1.00 82.25 177 TYR A O 1
ATOM 1390 N N . ALA A 1 178 ? -1.393 0.466 -19.294 1.00 85.56 178 ALA A N 1
ATOM 1391 C CA . ALA A 1 178 ? -0.150 0.663 -20.011 1.00 85.56 178 ALA A CA 1
ATOM 1392 C C . ALA A 1 178 ? 1.001 -0.033 -19.279 1.00 85.56 178 ALA A C 1
ATOM 1394 O O . ALA A 1 178 ? 0.998 -0.111 -18.047 1.00 85.56 178 ALA A O 1
ATOM 1395 N N . ASP A 1 179 ? 1.991 -0.493 -20.036 1.00 88.31 179 ASP A N 1
ATOM 1396 C CA . ASP A 1 179 ? 3.211 -1.080 -19.484 1.00 88.31 179 ASP A CA 1
ATOM 1397 C C . ASP A 1 179 ? 3.952 -0.072 -18.590 1.00 88.31 179 ASP A C 1
ATOM 1399 O O . ASP A 1 179 ? 3.810 1.153 -18.740 1.00 88.31 179 ASP A O 1
ATOM 1403 N N . ALA A 1 180 ? 4.796 -0.569 -17.688 1.00 88.81 180 ALA A N 1
ATOM 1404 C CA . ALA A 1 180 ? 5.572 0.254 -16.764 1.00 88.81 180 ALA A CA 1
ATOM 1405 C C . ALA A 1 180 ? 6.381 1.323 -17.505 1.00 88.81 180 ALA A C 1
ATOM 1407 O O . ALA A 1 180 ? 6.449 2.468 -17.057 1.00 88.81 180 ALA A O 1
ATOM 1408 N N . ILE A 1 181 ? 6.915 0.989 -18.685 1.00 89.38 181 ILE A N 1
ATOM 1409 C CA . ILE A 1 181 ? 7.656 1.923 -19.539 1.00 89.38 181 ILE A CA 1
ATOM 1410 C C . ILE A 1 181 ? 6.803 3.115 -19.999 1.00 89.38 181 ILE A C 1
ATOM 1412 O O . ILE A 1 181 ? 7.303 4.236 -20.071 1.00 89.38 181 ILE A O 1
ATOM 1416 N N . VAL A 1 182 ? 5.510 2.917 -20.275 1.00 89.31 182 VAL A N 1
ATOM 1417 C CA . VAL A 1 182 ? 4.614 3.997 -20.713 1.00 89.31 182 VAL A CA 1
ATOM 1418 C C . VAL A 1 182 ? 4.372 4.959 -19.557 1.00 89.31 182 VAL A C 1
ATOM 1420 O O . VAL A 1 182 ? 4.588 6.163 -19.705 1.00 89.31 182 VAL A O 1
ATOM 1423 N N . TYR A 1 183 ? 4.029 4.439 -18.376 1.00 87.06 183 TYR A N 1
ATOM 1424 C CA . TYR A 1 183 ? 3.894 5.269 -17.178 1.00 87.06 183 TYR A CA 1
ATOM 1425 C C . TYR A 1 183 ? 5.199 6.002 -16.851 1.00 87.06 183 TYR A C 1
ATOM 1427 O O . TYR A 1 183 ? 5.184 7.216 -16.643 1.00 87.06 183 TYR A O 1
ATOM 1435 N N . ALA A 1 184 ? 6.330 5.295 -16.895 1.00 89.69 184 ALA A N 1
ATOM 1436 C CA . ALA A 1 184 ? 7.665 5.827 -16.649 1.00 89.69 184 ALA A CA 1
ATOM 1437 C C . ALA A 1 184 ? 7.987 7.033 -17.547 1.00 89.69 184 ALA A C 1
ATOM 1439 O O . ALA A 1 184 ? 8.447 8.060 -17.050 1.00 89.69 184 ALA A O 1
ATOM 1440 N N . THR A 1 185 ? 7.674 6.959 -18.845 1.00 88.94 185 THR A N 1
ATOM 1441 C CA . THR A 1 185 ? 7.909 8.080 -19.775 1.00 88.94 185 THR A CA 1
ATOM 1442 C C . THR A 1 185 ? 7.051 9.316 -19.498 1.00 88.94 185 THR A C 1
ATOM 1444 O O . THR A 1 185 ? 7.436 10.420 -19.870 1.00 88.94 185 THR A O 1
ATOM 1447 N N . THR A 1 186 ? 5.914 9.163 -18.816 1.00 87.56 186 THR A N 1
ATOM 1448 C CA . THR A 1 186 ? 5.023 10.287 -18.472 1.00 87.56 186 THR A CA 1
ATOM 1449 C C . THR A 1 186 ? 5.251 10.850 -17.068 1.00 87.56 186 THR A C 1
ATOM 1451 O O . THR A 1 186 ? 4.807 11.959 -16.785 1.00 87.56 186 THR A O 1
ATOM 1454 N N . ALA A 1 187 ? 5.933 10.108 -16.189 1.00 83.12 187 ALA A N 1
ATOM 1455 C CA . ALA A 1 187 ? 6.077 10.463 -14.779 1.00 83.12 187 ALA A CA 1
ATOM 1456 C C . ALA A 1 187 ? 7.021 11.655 -14.549 1.00 83.12 187 ALA A C 1
ATOM 1458 O O . ALA A 1 187 ? 6.762 12.461 -13.662 1.00 83.12 187 ALA A O 1
ATOM 1459 N N . GLY A 1 188 ? 8.091 11.770 -15.342 1.00 86.19 188 GLY A N 1
ATOM 1460 C CA . GLY A 1 188 ? 9.132 12.794 -15.198 1.00 86.19 188 GLY A CA 1
ATOM 1461 C C . GLY A 1 188 ? 10.506 12.208 -14.826 1.00 86.19 188 GLY A C 1
ATOM 1462 O O . GLY A 1 188 ? 10.582 11.179 -14.141 1.00 86.19 188 GLY A O 1
ATOM 1463 N N . PRO A 1 189 ? 11.613 12.827 -15.282 1.00 90.44 189 PRO A N 1
ATOM 1464 C CA . PRO A 1 189 ? 12.965 12.282 -15.138 1.00 90.44 189 PRO A CA 1
ATOM 1465 C C . PRO A 1 189 ? 13.415 12.141 -13.679 1.00 90.44 189 PRO A C 1
ATOM 1467 O O . PRO A 1 189 ? 14.181 11.232 -13.360 1.00 90.44 189 PRO A O 1
ATOM 1470 N N . GLU A 1 190 ? 12.929 12.980 -12.763 1.00 93.00 190 GLU A N 1
ATOM 1471 C CA . GLU A 1 190 ? 13.286 12.911 -11.346 1.00 93.00 190 GLU A CA 1
ATOM 1472 C C . GLU A 1 190 ? 12.884 11.578 -10.697 1.00 93.00 190 GLU A C 1
ATOM 1474 O O . GLU A 1 190 ? 13.658 11.014 -9.919 1.00 93.00 190 GLU A O 1
ATOM 1479 N N . TYR A 1 191 ? 11.719 11.024 -11.046 1.00 94.44 191 TYR A N 1
ATOM 1480 C CA . TYR A 1 191 ? 11.244 9.752 -10.491 1.00 94.44 191 TYR A CA 1
ATOM 1481 C C . TYR A 1 191 ? 11.961 8.562 -11.123 1.00 94.44 191 TYR A C 1
ATOM 1483 O O . TYR A 1 191 ? 12.236 7.573 -10.441 1.00 94.44 191 TYR A O 1
ATOM 1491 N N . LEU A 1 192 ? 12.343 8.683 -12.396 1.00 93.94 192 LEU A N 1
ATOM 1492 C CA . LEU A 1 192 ? 13.180 7.696 -13.074 1.00 93.94 192 LEU A CA 1
ATOM 1493 C C . LEU A 1 192 ? 14.579 7.640 -12.464 1.00 93.94 192 LEU A C 1
ATOM 1495 O O . LEU A 1 192 ? 15.099 6.552 -12.231 1.00 93.94 192 LEU A O 1
ATOM 1499 N N . HIS A 1 193 ? 15.166 8.788 -12.118 1.00 94.75 193 HIS A N 1
ATOM 1500 C CA . HIS A 1 193 ? 16.430 8.825 -11.386 1.00 94.75 193 HIS A CA 1
ATOM 1501 C C . HIS A 1 193 ? 16.317 8.189 -9.997 1.00 94.75 193 HIS A C 1
ATOM 1503 O O . HIS A 1 193 ? 17.237 7.485 -9.584 1.00 94.75 193 HIS A O 1
ATOM 1509 N N . GLN A 1 194 ? 15.199 8.373 -9.287 1.00 95.75 194 GLN A N 1
ATOM 1510 C CA . GLN A 1 194 ? 14.962 7.697 -8.005 1.00 95.75 194 GLN A CA 1
ATOM 1511 C C . GLN A 1 194 ? 14.860 6.173 -8.167 1.00 95.75 194 GLN A C 1
ATOM 1513 O O . GLN A 1 194 ? 15.501 5.437 -7.412 1.00 95.75 194 GLN A O 1
ATOM 1518 N N . ALA A 1 195 ? 14.096 5.698 -9.157 1.00 96.06 195 ALA A N 1
ATOM 1519 C CA . ALA A 1 195 ? 13.972 4.273 -9.464 1.00 96.06 195 ALA A CA 1
ATOM 1520 C C . ALA A 1 195 ? 15.324 3.667 -9.880 1.00 96.06 195 ALA A C 1
ATOM 1522 O O . ALA A 1 195 ? 15.712 2.619 -9.365 1.00 96.06 195 ALA A O 1
ATOM 1523 N N . LEU A 1 196 ? 16.089 4.362 -10.730 1.00 96.25 196 LEU A N 1
ATOM 1524 C CA . LEU A 1 196 ? 17.424 3.947 -11.161 1.00 96.25 196 LEU A CA 1
ATOM 1525 C C . LEU A 1 196 ? 18.421 3.911 -9.997 1.00 96.25 196 LEU A C 1
ATOM 1527 O O . LEU A 1 196 ? 19.154 2.937 -9.847 1.00 96.25 196 LEU A O 1
ATOM 1531 N N . ALA A 1 197 ? 18.440 4.937 -9.142 1.00 96.94 197 ALA A N 1
ATOM 1532 C CA . ALA A 1 197 ? 19.312 4.967 -7.971 1.00 96.94 197 ALA A CA 1
ATOM 1533 C C . ALA A 1 197 ? 19.021 3.789 -7.027 1.00 96.94 197 ALA A C 1
ATOM 1535 O O . ALA A 1 197 ? 19.951 3.146 -6.534 1.00 96.94 197 ALA A O 1
ATOM 1536 N N . ARG A 1 198 ? 17.735 3.466 -6.821 1.00 97.19 198 ARG A N 1
ATOM 1537 C CA . ARG A 1 198 ? 17.316 2.277 -6.068 1.00 97.19 198 ARG A CA 1
ATOM 1538 C C . ARG A 1 198 ? 17.779 0.992 -6.754 1.00 97.19 198 ARG A C 1
ATOM 1540 O O . ARG A 1 198 ? 18.373 0.146 -6.099 1.00 97.19 198 ARG A O 1
ATOM 1547 N N . ALA A 1 199 ? 17.579 0.868 -8.062 1.00 97.12 199 ALA A N 1
ATOM 1548 C CA . ALA A 1 199 ? 17.983 -0.308 -8.825 1.00 97.12 199 ALA A CA 1
ATOM 1549 C C . ALA A 1 199 ? 19.495 -0.568 -8.766 1.00 97.12 199 ALA A C 1
ATOM 1551 O O . ALA A 1 199 ? 19.910 -1.708 -8.580 1.00 97.12 199 ALA A O 1
ATOM 1552 N N . ILE A 1 200 ? 20.315 0.484 -8.863 1.00 97.50 200 ILE A N 1
ATOM 1553 C CA . ILE A 1 200 ? 21.776 0.394 -8.732 1.00 97.50 200 ILE A CA 1
ATOM 1554 C C . ILE A 1 200 ? 22.159 -0.064 -7.323 1.00 97.50 200 ILE A C 1
ATOM 1556 O O . ILE A 1 200 ? 22.980 -0.967 -7.179 1.00 97.50 200 ILE A O 1
ATOM 1560 N N . LYS A 1 201 ? 21.553 0.533 -6.288 1.00 97.19 201 LYS A N 1
ATOM 1561 C CA . LYS A 1 201 ? 21.789 0.147 -4.890 1.00 97.19 201 LYS A CA 1
ATOM 1562 C C . LYS A 1 201 ? 21.442 -1.326 -4.642 1.00 97.19 201 LYS A C 1
ATOM 1564 O O . LYS A 1 201 ? 22.182 -2.010 -3.942 1.00 97.19 201 LYS A O 1
ATOM 1569 N N . ASP A 1 202 ? 20.336 -1.789 -5.212 1.00 96.44 202 ASP A N 1
ATOM 1570 C CA . ASP A 1 202 ? 19.795 -3.130 -4.983 1.00 96.44 202 ASP A CA 1
ATOM 1571 C C . ASP A 1 202 ? 20.371 -4.184 -5.953 1.00 96.44 202 ASP A C 1
ATOM 1573 O O . ASP A 1 202 ? 20.069 -5.368 -5.826 1.00 96.44 202 ASP A O 1
ATOM 1577 N N . GLY A 1 203 ? 21.181 -3.778 -6.940 1.00 96.25 203 GLY A N 1
ATOM 1578 C CA . GLY A 1 203 ? 21.700 -4.670 -7.983 1.00 96.25 203 GLY A CA 1
ATOM 1579 C C . GLY A 1 203 ? 20.620 -5.227 -8.921 1.00 96.25 203 GLY A C 1
ATOM 1580 O O . GLY A 1 203 ? 20.798 -6.297 -9.502 1.00 96.25 203 GLY A O 1
ATOM 1581 N N . ASN A 1 204 ? 19.488 -4.532 -9.072 1.00 96.06 204 ASN A N 1
ATOM 1582 C CA . ASN A 1 204 ? 18.354 -4.995 -9.869 1.00 96.06 204 ASN A CA 1
ATOM 1583 C C . ASN A 1 204 ? 18.463 -4.529 -11.331 1.00 96.06 204 ASN A C 1
ATOM 1585 O O . ASN A 1 204 ? 18.100 -3.402 -11.672 1.00 96.06 204 ASN A O 1
ATOM 1589 N N . ALA A 1 205 ? 18.941 -5.420 -12.204 1.00 94.62 205 ALA A N 1
ATOM 1590 C CA . ALA A 1 205 ? 19.164 -5.119 -13.618 1.00 94.62 205 ALA A CA 1
ATOM 1591 C C . ALA A 1 205 ? 17.880 -4.770 -14.392 1.00 94.62 205 ALA A C 1
ATOM 1593 O O . ALA A 1 205 ? 17.921 -3.884 -15.241 1.00 94.62 205 ALA A O 1
ATOM 1594 N N . TYR A 1 206 ? 16.745 -5.411 -14.088 1.00 94.06 206 TYR A N 1
ATOM 1595 C CA . TYR A 1 206 ? 15.481 -5.160 -14.792 1.00 94.06 206 TYR A CA 1
ATOM 1596 C C . TYR A 1 206 ? 14.941 -3.758 -14.511 1.00 94.06 206 TYR A C 1
ATOM 1598 O O . TYR A 1 206 ? 14.600 -3.029 -15.439 1.00 94.06 206 TYR A O 1
ATOM 1606 N N . VAL A 1 207 ? 14.935 -3.343 -13.240 1.00 96.75 207 VAL A N 1
ATOM 1607 C CA . VAL A 1 207 ? 14.508 -1.985 -12.872 1.00 96.75 207 VAL A CA 1
ATOM 1608 C C . VAL A 1 207 ? 15.478 -0.942 -13.432 1.00 96.75 207 VAL A C 1
ATOM 1610 O O . VAL A 1 207 ? 15.044 0.097 -13.926 1.00 96.75 207 VAL A O 1
ATOM 1613 N N . ALA A 1 208 ? 16.788 -1.216 -13.396 1.00 96.88 208 ALA A N 1
ATOM 1614 C CA . ALA A 1 208 ? 17.792 -0.307 -13.944 1.00 96.88 208 ALA A CA 1
ATOM 1615 C C . ALA A 1 208 ? 17.613 -0.114 -15.456 1.00 96.88 208 ALA A C 1
ATOM 1617 O O . ALA A 1 208 ? 17.612 1.023 -15.926 1.00 96.88 208 ALA A O 1
ATOM 1618 N N . LEU A 1 209 ? 17.419 -1.207 -16.203 1.00 95.19 209 LEU A N 1
ATOM 1619 C CA . LEU A 1 209 ? 17.184 -1.164 -17.643 1.00 95.19 209 LEU A CA 1
ATOM 1620 C C . LEU A 1 209 ? 15.901 -0.394 -17.969 1.00 95.19 209 LEU A C 1
ATOM 1622 O O . LEU A 1 209 ? 15.958 0.556 -18.745 1.00 95.19 209 LEU A O 1
ATOM 1626 N N . GLY A 1 210 ? 14.782 -0.725 -17.317 1.00 94.56 210 GLY A N 1
ATOM 1627 C CA . GLY A 1 210 ? 13.506 -0.038 -17.534 1.00 94.56 210 GLY A CA 1
ATOM 1628 C C . GLY A 1 210 ? 13.582 1.468 -17.260 1.00 94.56 210 GLY A C 1
ATOM 1629 O O . GLY A 1 210 ? 13.091 2.274 -18.051 1.00 94.56 210 GLY A O 1
ATOM 1630 N N . ALA A 1 211 ? 14.268 1.875 -16.186 1.00 94.81 211 ALA A N 1
ATOM 1631 C CA . ALA A 1 211 ? 14.467 3.288 -15.868 1.00 94.81 211 ALA A CA 1
ATOM 1632 C C . ALA A 1 211 ? 15.366 4.011 -16.890 1.00 94.81 211 ALA A C 1
ATOM 1634 O O . ALA A 1 211 ? 15.062 5.139 -17.279 1.00 94.81 211 ALA A O 1
ATOM 1635 N N . VAL A 1 212 ? 16.453 3.379 -17.349 1.00 94.69 212 VAL A N 1
ATOM 1636 C CA . VAL A 1 212 ? 17.351 3.949 -18.372 1.00 94.69 212 VAL A CA 1
ATOM 1637 C C . VAL A 1 212 ? 16.646 4.077 -19.721 1.00 94.69 212 VAL A C 1
ATOM 1639 O O . VAL A 1 212 ? 16.761 5.115 -20.371 1.00 94.69 212 VAL A O 1
ATOM 1642 N N . GLU A 1 213 ? 15.891 3.061 -20.133 1.00 93.81 213 GLU A N 1
ATOM 1643 C CA . GLU A 1 213 ? 15.116 3.099 -21.374 1.00 93.81 213 GLU A CA 1
ATOM 1644 C C . GLU A 1 213 ? 14.048 4.195 -21.341 1.00 93.81 213 GLU A C 1
ATOM 1646 O O . GLU A 1 213 ? 13.891 4.931 -22.317 1.00 93.81 213 GLU A O 1
ATOM 1651 N N . ALA A 1 214 ? 13.350 4.352 -20.211 1.00 93.56 214 ALA A N 1
ATOM 1652 C CA . ALA A 1 214 ? 12.391 5.435 -20.023 1.00 93.56 214 ALA A CA 1
ATOM 1653 C C . ALA A 1 214 ? 13.068 6.807 -20.148 1.00 93.56 214 ALA A C 1
ATOM 1655 O O . ALA A 1 214 ? 12.599 7.654 -20.907 1.00 93.56 214 ALA A O 1
ATOM 1656 N N . LEU A 1 215 ? 14.203 7.004 -19.463 1.00 92.25 215 LEU A N 1
ATOM 1657 C CA . LEU A 1 215 ? 14.977 8.249 -19.516 1.00 92.25 215 LEU A CA 1
ATOM 1658 C C . LEU A 1 215 ? 15.394 8.585 -20.950 1.00 92.25 215 LEU A C 1
ATOM 1660 O O . LEU A 1 215 ? 15.211 9.721 -21.391 1.00 92.25 215 LEU A O 1
ATOM 1664 N N . ALA A 1 216 ? 15.891 7.594 -21.693 1.00 90.81 216 ALA A N 1
ATOM 1665 C CA . ALA A 1 216 ? 16.304 7.766 -23.082 1.00 90.81 216 ALA A CA 1
ATOM 1666 C C . ALA A 1 216 ? 15.149 8.231 -23.984 1.00 90.81 216 ALA A C 1
ATOM 1668 O O . ALA A 1 216 ? 15.357 9.097 -24.828 1.00 90.81 216 ALA A O 1
ATOM 1669 N N . ARG A 1 217 ? 13.931 7.708 -23.776 1.00 90.69 217 ARG A N 1
ATOM 1670 C CA . ARG A 1 217 ? 12.727 8.113 -24.527 1.00 90.69 217 ARG A CA 1
ATOM 1671 C C . ARG A 1 217 ? 12.211 9.500 -24.148 1.00 90.69 217 ARG A C 1
ATOM 1673 O O . ARG A 1 217 ? 11.598 10.158 -24.974 1.00 90.69 217 ARG A O 1
ATOM 1680 N N . THR A 1 218 ? 12.423 9.939 -22.908 1.00 83.44 218 THR A N 1
ATOM 1681 C CA . THR A 1 218 ? 12.002 11.282 -22.461 1.00 83.44 218 THR A CA 1
ATOM 1682 C C . THR A 1 218 ? 12.970 12.396 -22.858 1.00 83.44 218 THR A C 1
ATOM 1684 O O . THR A 1 218 ? 12.592 13.563 -22.848 1.00 83.44 218 THR A O 1
ATOM 1687 N N . ALA A 1 219 ? 14.221 12.050 -23.176 1.00 73.56 219 ALA A N 1
ATOM 1688 C CA . ALA A 1 219 ? 15.263 12.999 -23.568 1.00 73.56 219 ALA A CA 1
ATOM 1689 C C . ALA A 1 219 ? 15.293 13.300 -25.081 1.00 73.56 219 ALA A C 1
ATOM 1691 O O . ALA A 1 219 ? 16.035 14.191 -25.500 1.00 73.56 219 ALA A O 1
ATOM 1692 N N . SER A 1 220 ? 14.532 12.547 -25.882 1.00 56.12 220 SER A N 1
ATOM 1693 C CA . SER A 1 220 ? 14.368 12.712 -27.334 1.00 56.12 220 SER A CA 1
ATOM 1694 C C . SER A 1 220 ? 13.137 13.537 -27.678 1.00 56.12 220 SER A C 1
ATOM 1696 O O . SER A 1 220 ? 13.255 14.415 -28.559 1.00 56.12 220 SER A O 1
#

Organism: NCBI:txid412755

Nearest PDB structures (foldseek):
  5cwm-assembly1_A  TM=2.571E-01  e=1.929E-01  synthetic construct
  5z2c-assembly3_C  TM=3.765E-01  e=1.014E+00  Homo sapiens
  5z2c-assembly8_H  TM=3.861E-01  e=1.286E+00  Homo sapiens
  8gix-assembly1_D  TM=4.053E-01  e=4.413E+00  Thermochaetoides thermophila DSM 1495